Protein AF-0000000078754548 (afdb_homodimer)

Radius of gyration: 24.78 Å; Cα contacts (8 Å, |Δi|>4): 459; chains: 2; bounding box: 64×105×63 Å

Organism: Turneriella parva (strain ATCC BAA-1111 / DSM 21527 / NCTC 11395 / H) (NCBI:txid869212)

Solvent-accessible surface area (backbone atoms only — not comparable to full-atom values): 18091 Å² total; per-residue (Å²): 125,82,70,81,58,35,34,18,65,43,64,56,36,59,53,52,44,67,50,81,68,94,67,75,84,54,55,39,41,54,40,54,49,48,40,63,75,70,65,38,38,34,42,38,47,49,63,52,58,36,50,46,40,33,50,45,32,69,72,62,71,46,70,65,52,45,67,57,46,49,55,60,59,69,57,40,87,49,57,43,74,39,54,45,34,71,67,48,42,49,50,22,35,54,52,28,51,74,48,82,37,52,62,69,48,26,51,50,48,38,44,10,59,76,68,65,28,33,34,33,39,69,49,68,70,50,50,65,53,43,46,89,79,41,58,63,33,36,48,64,56,49,60,52,53,54,60,56,58,60,59,60,70,66,64,63,78,78,74,76,73,82,130,124,82,70,81,57,34,34,16,66,44,63,57,35,59,53,54,45,68,50,82,68,92,67,76,84,55,53,38,43,54,38,53,50,48,40,62,74,70,65,38,38,34,42,38,47,49,62,52,58,36,50,47,41,34,51,44,34,74,72,62,71,49,75,61,51,50,64,56,46,50,53,64,56,70,58,39,87,47,57,43,75,40,54,45,35,72,68,48,42,50,50,22,36,54,52,28,45,74,48,81,38,51,64,68,49,26,53,50,48,37,44,9,58,77,69,66,28,34,34,34,39,69,49,67,68,50,49,63,52,43,45,88,77,40,58,66,33,37,48,63,55,50,60,52,52,53,61,56,57,60,60,60,69,66,63,65,77,78,73,77,74,81,131

Secondary structure (DSSP, 8-state):
-----EEEE-HHHHHHHHS--SSS--HHHHHHHHHHHTT-EEEEETHHHHHHHHHHHHHH--S-HHHHHHHHHTT-TTEEEE-B-HHHHHHHHHHHHHS---HHHHHHHHHHHHHT-EEE-S-HHHHHHHTTTS-EE-HHHHHHHHHHHHHHTT---------/-----EEEE-HHHHHHHHS--SSS--HHHHHHHHHHHTT-EEEEETHHHHHHHHHHHHHH--S-HHHHHHHHHHT-TTEEEE-B-HHHHHHHHHHHHHS---HHHHHHHHHHHHHT-EEE-S-HHHHHHHTTTS-EE-HHHHHHHHHHHHHHTT---------

Nearest PDB structures (foldseek):
  8wmm-assembly1_G  TM=7.792E-01  e=1.999E-06  Chryseobacterium
  1y82-assembly2_D  TM=7.371E-01  e=5.876E-06  Pyrococcus furiosus
  5h4h-assembly1_A  TM=7.326E-01  e=7.573E-06  Pyrococcus horikoshii OT3
  1v8o-assembly1_C  TM=6.667E-01  e=5.078E-05  Pyrobaculum aerophilum
  1v8p-assembly1_D  TM=6.697E-01  e=5.765E-05  Pyrobaculum aerophilum

InterPro domains:
  IPR002716 PIN domain [PF01850] (9-129)
  IPR029060 PIN-like domain superfamily [SSF88723] (6-132)

Structure (mmCIF, N/CA/C/O backbone):
data_AF-0000000078754548-model_v1
#
loop_
_entity.id
_entity.type
_entity.pdbx_description
1 polymer 'PilT protein domain protein'
#
loop_
_atom_site.group_PDB
_atom_site.id
_atom_site.type_symbol
_atom_site.label_atom_id
_atom_site.label_alt_id
_atom_site.label_comp_id
_atom_site.label_asym_id
_atom_site.label_entity_id
_atom_site.label_seq_id
_atom_site.pdbx_PDB_ins_code
_atom_site.Cartn_x
_atom_site.Cartn_y
_atom_site.Cartn_z
_atom_site.occupancy
_atom_site.B_iso_or_equiv
_atom_site.auth_seq_id
_atom_site.auth_comp_id
_atom_site.auth_asym_id
_atom_site.auth_atom_id
_atom_site.pdbx_PDB_model_num
ATOM 1 N N . MET A 1 1 ? 13.641 -33.75 3.229 1 28.94 1 MET A N 1
ATOM 2 C CA . MET A 1 1 ? 12.43 -32.969 3.449 1 28.94 1 MET A CA 1
ATOM 3 C C . MET A 1 1 ? 12.375 -31.766 2.498 1 28.94 1 MET A C 1
ATOM 5 O O . MET A 1 1 ? 13.172 -30.844 2.617 1 28.94 1 MET A O 1
ATOM 9 N N . ILE A 1 2 ? 12.195 -31.844 1.343 1 39.19 2 ILE A N 1
ATOM 10 C CA . ILE A 1 2 ? 12.383 -30.766 0.369 1 39.19 2 ILE A CA 1
ATOM 11 C C . ILE A 1 2 ? 11.773 -29.469 0.902 1 39.19 2 ILE A C 1
ATOM 13 O O . ILE A 1 2 ? 10.695 -29.484 1.499 1 39.19 2 ILE A O 1
ATOM 17 N N . GLY A 1 3 ? 12.453 -28.578 1.455 1 48.09 3 GLY A N 1
ATOM 18 C CA . GLY A 1 3 ? 12.094 -27.297 2.029 1 48.09 3 GLY A CA 1
ATOM 19 C C . GLY A 1 3 ? 10.797 -26.734 1.485 1 48.09 3 GLY A C 1
ATOM 20 O O . GLY A 1 3 ? 10.344 -27.141 0.41 1 48.09 3 GLY A O 1
ATOM 21 N N . ALA A 1 4 ? 9.797 -26.359 2.367 1 59.78 4 ALA A N 1
ATOM 22 C CA . ALA A 1 4 ? 8.422 -25.922 2.115 1 59.78 4 ALA A CA 1
ATOM 23 C C . ALA A 1 4 ? 8.344 -25.047 0.865 1 59.78 4 ALA A C 1
ATOM 25 O O . ALA A 1 4 ? 9.281 -24.297 0.563 1 59.78 4 ALA A O 1
ATOM 26 N N . ARG A 1 5 ? 7.688 -25.656 -0.237 1 87.75 5 ARG A N 1
ATOM 27 C CA . ARG A 1 5 ? 7.355 -24.969 -1.478 1 87.75 5 ARG A CA 1
ATOM 28 C C . ARG A 1 5 ? 6.488 -23.75 -1.204 1 87.75 5 ARG A C 1
ATOM 30 O O . ARG A 1 5 ? 5.273 -23.859 -1.028 1 87.75 5 ARG A O 1
ATOM 37 N N . LYS A 1 6 ? 7.152 -22.672 -1.01 1 95.81 6 LYS A N 1
ATOM 38 C CA . LYS A 1 6 ? 6.469 -21.422 -0.654 1 95.81 6 LYS A CA 1
ATOM 39 C C . LYS A 1 6 ? 6.492 -20.438 -1.813 1 95.81 6 LYS A C 1
ATOM 41 O O . LYS A 1 6 ? 7.523 -20.25 -2.461 1 95.81 6 LYS A O 1
ATOM 46 N N . LEU A 1 7 ? 5.297 -19.891 -2.021 1 96.62 7 LEU A N 1
ATOM 47 C CA . LEU A 1 7 ? 5.145 -18.953 -3.121 1 96.62 7 LEU A CA 1
ATOM 48 C C . LEU A 1 7 ? 4.48 -17.656 -2.641 1 96.62 7 LEU A C 1
ATOM 50 O O . LEU A 1 7 ? 3.604 -17.703 -1.776 1 96.62 7 LEU A O 1
ATOM 54 N N . THR A 1 8 ? 4.922 -16.594 -3.137 1 97.44 8 THR A N 1
ATOM 55 C CA . THR A 1 8 ? 4.168 -15.336 -3.186 1 97.44 8 THR A CA 1
ATOM 56 C C . THR A 1 8 ? 3.707 -15.039 -4.609 1 97.44 8 THR A C 1
ATOM 58 O O . THR A 1 8 ? 4.516 -15.031 -5.539 1 97.44 8 THR A O 1
ATOM 61 N N . ILE A 1 9 ? 2.393 -14.867 -4.723 1 96 9 ILE A N 1
ATOM 62 C CA . ILE A 1 9 ? 1.813 -14.664 -6.047 1 96 9 ILE A CA 1
ATOM 63 C C . ILE A 1 9 ? 1.173 -13.281 -6.129 1 96 9 ILE A C 1
ATOM 65 O O . ILE A 1 9 ? 0.244 -12.977 -5.379 1 96 9 ILE A O 1
ATOM 69 N N . ASP A 1 10 ? 1.629 -12.406 -7.012 1 95.31 10 ASP A N 1
ATOM 70 C CA . ASP A 1 10 ? 1.079 -11.055 -7.035 1 95.31 10 ASP A CA 1
ATOM 71 C C . ASP A 1 10 ? -0.261 -11.023 -7.762 1 95.31 10 ASP A C 1
ATOM 73 O O . ASP A 1 10 ? -0.672 -12.016 -8.367 1 95.31 10 ASP A O 1
ATOM 77 N N . ALA A 1 11 ? -0.918 -9.938 -7.758 1 92.38 11 ALA A N 1
ATOM 78 C CA . ALA A 1 11 ? -2.303 -9.797 -8.203 1 92.38 11 ALA A CA 1
ATOM 79 C C . ALA A 1 11 ? -2.416 -10 -9.711 1 92.38 11 ALA A C 1
ATOM 81 O O . ALA A 1 11 ? -3.445 -10.469 -10.203 1 92.38 11 ALA A O 1
ATOM 82 N N . SER A 1 12 ? -1.351 -9.688 -10.445 1 94.06 12 SER A N 1
ATOM 83 C CA . SER A 1 12 ? -1.396 -9.781 -11.898 1 94.06 12 SER A CA 1
ATOM 84 C C . SER A 1 12 ? -1.704 -11.203 -12.352 1 94.06 12 SER A C 1
ATOM 86 O O . SER A 1 12 ? -2.383 -11.406 -13.359 1 94.06 12 SER A O 1
ATOM 88 N N . VAL A 1 13 ? -1.246 -12.18 -11.609 1 93.75 13 VAL A N 1
ATOM 89 C CA . VAL A 1 13 ? -1.458 -13.578 -11.953 1 93.75 13 VAL A CA 1
ATOM 90 C C . VAL A 1 13 ? -2.926 -13.945 -11.758 1 93.75 13 VAL A C 1
ATOM 92 O O . VAL A 1 13 ? -3.537 -14.586 -12.617 1 93.75 13 VAL A O 1
ATOM 95 N N . TYR A 1 14 ? -3.482 -13.547 -10.68 1 89.62 14 TYR A N 1
ATOM 96 C CA . TYR A 1 14 ? -4.883 -13.828 -10.383 1 89.62 14 TYR A CA 1
ATOM 97 C C . TYR A 1 14 ? -5.805 -13.117 -11.359 1 89.62 14 TYR A C 1
ATOM 99 O O . TYR A 1 14 ? -6.805 -13.68 -11.805 1 89.62 14 TYR A O 1
ATOM 107 N N . LEU A 1 15 ? -5.449 -11.93 -11.664 1 89.12 15 LEU A N 1
ATOM 108 C CA . LEU A 1 15 ? -6.246 -11.156 -12.609 1 89.12 15 LEU A CA 1
ATOM 109 C C . LEU A 1 15 ? -6.203 -11.789 -14 1 89.12 15 LEU A C 1
ATOM 111 O O . LEU A 1 15 ? -7.223 -11.852 -14.688 1 89.12 15 LEU A O 1
ATOM 115 N N . ALA A 1 16 ? -5.066 -12.258 -14.344 1 90.12 16 ALA A N 1
ATOM 116 C CA . ALA A 1 16 ? -4.938 -12.938 -15.633 1 90.12 16 ALA A CA 1
ATOM 117 C C . ALA A 1 16 ? -5.777 -14.211 -15.672 1 90.12 16 ALA A C 1
ATOM 119 O O . ALA A 1 16 ? -6.336 -14.555 -16.703 1 90.12 16 ALA A O 1
ATOM 120 N N . ALA A 1 17 ? -5.844 -14.844 -14.586 1 88.44 17 ALA A N 1
ATOM 121 C CA . ALA A 1 17 ? -6.609 -16.094 -14.508 1 88.44 17 ALA A CA 1
ATOM 122 C C . ALA A 1 17 ? -8.102 -15.82 -14.68 1 88.44 17 ALA A C 1
ATOM 124 O O . ALA A 1 17 ? -8.852 -16.703 -15.125 1 88.44 17 ALA A O 1
ATOM 125 N N . LEU A 1 18 ? -8.539 -14.625 -14.32 1 82.56 18 LEU A N 1
ATOM 126 C CA . LEU A 1 18 ? -9.953 -14.266 -14.391 1 82.56 18 LEU A CA 1
ATOM 127 C C . LEU A 1 18 ? -10.344 -13.859 -15.812 1 82.56 18 LEU A C 1
ATOM 129 O O . LEU A 1 18 ? -11.523 -13.805 -16.141 1 82.56 18 LEU A O 1
ATOM 133 N N . GLU A 1 19 ? -9.344 -13.531 -16.609 1 81.69 19 GLU A N 1
ATOM 134 C CA . GLU A 1 19 ? -9.641 -13.078 -17.953 1 81.69 19 GLU A CA 1
ATOM 135 C C . GLU A 1 19 ? -10.211 -14.219 -18.812 1 81.69 19 GLU A C 1
ATOM 137 O O . GLU A 1 19 ? -9.766 -15.359 -18.703 1 81.69 19 GLU A O 1
ATOM 142 N N . LYS A 1 20 ? -11.352 -13.828 -19.406 1 71.44 20 LYS A N 1
ATOM 143 C CA . LYS A 1 20 ? -12 -14.805 -20.281 1 71.44 20 LYS A CA 1
ATOM 144 C C . LYS A 1 20 ? -11.234 -14.969 -21.578 1 71.44 20 LYS A C 1
ATOM 146 O O . LYS A 1 20 ? -10.742 -13.984 -22.141 1 71.44 20 LYS A O 1
ATOM 151 N N . GLY A 1 21 ? -10.477 -15.938 -21.734 1 61.88 21 GLY A N 1
ATOM 152 C CA . GLY A 1 21 ? -9.609 -16.172 -22.875 1 61.88 21 GLY A CA 1
ATOM 153 C C . GLY A 1 21 ? -10.367 -16.469 -24.156 1 61.88 21 GLY A C 1
ATOM 154 O O . GLY A 1 21 ? -11.539 -16.844 -24.109 1 61.88 21 GLY A O 1
ATOM 155 N N . GLU A 1 22 ? -9.891 -15.648 -25.281 1 55.12 22 GLU A N 1
ATOM 156 C CA . GLU A 1 22 ? -10.305 -15.922 -26.656 1 55.12 22 GLU A CA 1
ATOM 157 C C . GLU A 1 22 ? -9.844 -17.312 -27.094 1 55.12 22 GLU A C 1
ATOM 159 O O . GLU A 1 22 ? -9.664 -17.562 -28.297 1 55.12 22 GLU A O 1
ATOM 164 N N . GLY A 1 23 ? -9.75 -18.188 -26.391 1 62.06 23 GLY A N 1
ATOM 165 C CA . GLY A 1 23 ? -9.211 -19.422 -26.953 1 62.06 23 GLY A CA 1
ATOM 166 C C . GLY A 1 23 ? -7.777 -19.672 -26.531 1 62.06 23 GLY A C 1
ATOM 167 O O . GLY A 1 23 ? -7.074 -18.766 -26.078 1 62.06 23 GLY A O 1
ATOM 168 N N . GLY A 1 24 ? -7.414 -20.75 -26.031 1 68.69 24 GLY A N 1
ATOM 169 C CA . GLY A 1 24 ? -6.098 -21.281 -25.703 1 68.69 24 GLY A CA 1
ATOM 170 C C . GLY A 1 24 ? -5.891 -21.484 -24.219 1 68.69 24 GLY A C 1
ATOM 171 O O . GLY A 1 24 ? -6.812 -21.281 -23.422 1 68.69 24 GLY A O 1
ATOM 172 N N . VAL A 1 25 ? -4.766 -21.812 -24 1 75.5 25 VAL A N 1
ATOM 173 C CA . VAL A 1 25 ? -4.426 -22.188 -22.625 1 75.5 25 VAL A CA 1
ATOM 174 C C . VAL A 1 25 ? -4.074 -20.938 -21.812 1 75.5 25 VAL A C 1
ATOM 176 O O . VAL A 1 25 ? -3.262 -20.109 -22.25 1 75.5 25 VAL A O 1
ATOM 179 N N . ASN A 1 26 ? -4.777 -20.656 -20.797 1 90.69 26 ASN A N 1
ATOM 180 C CA . ASN A 1 26 ? -4.457 -19.609 -19.844 1 90.69 26 ASN A CA 1
ATOM 181 C C . ASN A 1 26 ? -3.383 -20.047 -18.859 1 90.69 26 ASN A C 1
ATOM 183 O O . ASN A 1 26 ? -3.662 -20.812 -17.938 1 90.69 26 ASN A O 1
ATOM 187 N N . GLU A 1 27 ? -2.141 -19.594 -19.047 1 92 27 GLU A N 1
ATOM 188 C CA . GLU A 1 27 ? -0.987 -20.031 -18.266 1 92 27 GLU A CA 1
ATOM 189 C C . GLU A 1 27 ? -1.18 -19.719 -16.781 1 92 27 GLU A C 1
ATOM 191 O O . GLU A 1 27 ? -0.709 -20.469 -15.922 1 92 27 GLU A O 1
ATOM 196 N N . ALA A 1 28 ? -1.826 -18.625 -16.484 1 93.5 28 ALA A N 1
ATOM 197 C CA . ALA A 1 28 ? -2.096 -18.281 -15.102 1 93.5 28 ALA A CA 1
ATOM 198 C C . ALA A 1 28 ? -3.002 -19.312 -14.438 1 93.5 28 ALA A C 1
ATOM 200 O O . ALA A 1 28 ? -2.76 -19.734 -13.297 1 93.5 28 ALA A O 1
ATOM 201 N N . ARG A 1 29 ? -3.918 -19.766 -15.195 1 91.81 29 ARG A N 1
ATOM 202 C CA . ARG A 1 29 ? -4.828 -20.781 -14.672 1 91.81 29 ARG A CA 1
ATOM 203 C C . ARG A 1 29 ? -4.109 -22.109 -14.469 1 91.81 29 ARG A C 1
ATOM 205 O O . ARG A 1 29 ? -4.309 -22.781 -13.453 1 91.81 29 ARG A O 1
ATOM 212 N N . VAL A 1 30 ? -3.373 -22.438 -15.477 1 92 30 VAL A N 1
ATOM 213 C CA . VAL A 1 30 ? -2.609 -23.688 -15.383 1 92 30 VAL A CA 1
ATOM 214 C C . VAL A 1 30 ? -1.693 -23.641 -14.164 1 92 30 VAL A C 1
ATOM 216 O O . VAL A 1 30 ? -1.647 -24.578 -13.383 1 92 30 VAL A O 1
ATOM 219 N N . PHE A 1 31 ? -1.055 -22.531 -14.008 1 93.75 31 PHE A N 1
ATOM 220 C CA . PHE A 1 31 ? -0.133 -22.328 -12.898 1 93.75 31 PHE A CA 1
ATOM 221 C C . PHE A 1 31 ? -0.862 -22.438 -11.562 1 93.75 31 PHE A C 1
ATOM 223 O O . PHE A 1 31 ? -0.433 -23.172 -10.672 1 93.75 31 PHE A O 1
ATOM 230 N N . LEU A 1 32 ? -1.933 -21.781 -11.414 1 92.06 32 LEU A N 1
ATOM 231 C CA . LEU A 1 32 ? -2.664 -21.766 -10.148 1 92.06 32 LEU A CA 1
ATOM 232 C C . LEU A 1 32 ? -3.221 -23.141 -9.828 1 92.06 32 LEU A C 1
ATOM 234 O O . LEU A 1 32 ? -3.273 -23.547 -8.664 1 92.06 32 LEU A O 1
ATOM 238 N N . ARG A 1 33 ? -3.619 -23.844 -10.867 1 90.12 33 ARG A N 1
ATOM 239 C CA . ARG A 1 33 ? -4.086 -25.203 -10.664 1 90.12 33 ARG A CA 1
ATOM 240 C C . ARG A 1 33 ? -2.959 -26.094 -10.164 1 90.12 33 ARG A C 1
ATOM 242 O O . ARG A 1 33 ? -3.166 -26.922 -9.266 1 90.12 33 ARG A O 1
ATOM 249 N N . GLN A 1 34 ? -1.86 -25.922 -10.719 1 91.19 34 GLN A N 1
ATOM 250 C CA . GLN A 1 34 ? -0.699 -26.703 -10.289 1 91.19 34 GLN A CA 1
ATOM 251 C C . GLN A 1 34 ? -0.33 -26.375 -8.844 1 91.19 34 GLN A C 1
ATOM 253 O O . GLN A 1 34 ? -0.014 -27.281 -8.07 1 91.19 34 GLN A O 1
ATOM 258 N N . VAL A 1 35 ? -0.322 -25.141 -8.484 1 91.5 35 VAL A N 1
ATOM 259 C CA . VAL A 1 35 ? -0.003 -24.688 -7.133 1 91.5 35 VAL A CA 1
ATOM 260 C C . VAL A 1 35 ? -0.935 -25.375 -6.133 1 91.5 35 VAL A C 1
ATOM 262 O O . VAL A 1 35 ? -0.488 -25.859 -5.094 1 91.5 35 VAL A O 1
ATOM 265 N N . LEU A 1 36 ? -2.162 -25.406 -6.477 1 88.25 36 LEU A N 1
ATOM 266 C CA . LEU A 1 36 ? -3.16 -26.031 -5.609 1 88.25 36 LEU A CA 1
ATOM 267 C C . LEU A 1 36 ? -2.963 -27.531 -5.543 1 88.25 36 LEU A C 1
ATOM 269 O O . LEU A 1 36 ? -2.963 -28.125 -4.457 1 88.25 36 LEU A O 1
ATOM 273 N N . SER A 1 37 ? -2.695 -28.188 -6.66 1 89.19 37 SER A N 1
ATOM 274 C CA . SER A 1 37 ? -2.635 -29.641 -6.742 1 89.19 37 SER A CA 1
ATOM 275 C C . SER A 1 37 ? -1.361 -30.188 -6.098 1 89.19 37 SER A C 1
ATOM 277 O O . SER A 1 37 ? -1.357 -31.281 -5.539 1 89.19 37 SER A O 1
ATOM 279 N N . GLU A 1 38 ? -0.363 -29.391 -6.098 1 90.69 38 GLU A N 1
ATOM 280 C CA . GLU A 1 38 ? 0.927 -29.875 -5.609 1 90.69 38 GLU A CA 1
ATOM 281 C C . GLU A 1 38 ? 1.167 -29.438 -4.164 1 90.69 38 GLU A C 1
ATOM 283 O O . GLU A 1 38 ? 2.217 -29.734 -3.592 1 90.69 38 GLU A O 1
ATOM 288 N N . GLY A 1 39 ? 0.303 -28.719 -3.605 1 88.56 39 GLY A N 1
ATOM 289 C CA . GLY A 1 39 ? 0.337 -28.438 -2.182 1 88.56 39 GLY A CA 1
ATOM 290 C C . GLY A 1 39 ? 1.307 -27.328 -1.82 1 88.56 39 GLY A C 1
ATOM 291 O O . GLY A 1 39 ? 1.926 -27.359 -0.755 1 88.56 39 GLY A O 1
ATOM 292 N N . TYR A 1 40 ? 1.45 -26.375 -2.721 1 92 40 TYR A N 1
ATOM 293 C CA . TYR A 1 40 ? 2.268 -25.219 -2.396 1 92 40 TYR A CA 1
ATOM 294 C C . TYR A 1 40 ? 1.599 -24.359 -1.33 1 92 40 TYR A C 1
ATOM 296 O O . TYR A 1 40 ? 0.372 -24.234 -1.308 1 92 40 TYR A O 1
ATOM 304 N N . GLU A 1 41 ? 2.4 -23.859 -0.473 1 93.94 41 GLU A N 1
ATOM 305 C CA . GLU A 1 41 ? 1.92 -22.812 0.423 1 93.94 41 GLU A CA 1
ATOM 306 C C . GLU A 1 41 ? 2.025 -21.438 -0.23 1 93.94 41 GLU A C 1
ATOM 308 O O . GLU A 1 41 ? 3.088 -21.062 -0.729 1 93.94 41 GLU A O 1
ATOM 313 N N . VAL A 1 42 ? 0.944 -20.766 -0.139 1 95.12 42 VAL A N 1
ATOM 314 C CA . VAL A 1 42 ? 0.907 -19.453 -0.76 1 95.12 42 VAL A CA 1
ATOM 315 C C . VAL A 1 42 ? 0.868 -18.375 0.32 1 95.12 42 VAL A C 1
ATOM 317 O O . VAL A 1 42 ? 0.03 -18.422 1.224 1 95.12 42 VAL A O 1
ATOM 320 N N . TYR A 1 43 ? 1.809 -17.453 0.25 1 96.25 43 TYR A N 1
ATOM 321 C CA . TYR A 1 43 ? 1.855 -16.312 1.151 1 96.25 43 TYR A CA 1
ATOM 322 C C . TYR A 1 43 ? 1.477 -15.023 0.421 1 96.25 43 TYR A C 1
ATOM 324 O O . TYR A 1 43 ? 2.043 -14.711 -0.628 1 96.25 43 TYR A O 1
ATOM 332 N N . LEU A 1 44 ? 0.522 -14.352 0.954 1 96 44 LEU A N 1
ATOM 333 C CA . LEU A 1 44 ? 0.055 -13.094 0.375 1 96 44 LEU A CA 1
ATOM 334 C C . LEU A 1 44 ? 0.037 -11.984 1.423 1 96 44 LEU A C 1
ATOM 336 O O . LEU A 1 44 ? -0.337 -12.219 2.574 1 96 44 LEU A O 1
ATOM 340 N N . PRO A 1 45 ? 0.561 -10.789 1.027 1 96.94 45 PRO A N 1
ATOM 341 C CA . PRO A 1 45 ? 0.22 -9.664 1.9 1 96.94 45 PRO A CA 1
ATOM 342 C C . PRO A 1 45 ? -1.278 -9.367 1.927 1 96.94 45 PRO A C 1
ATOM 344 O O . PRO A 1 45 ? -1.945 -9.453 0.893 1 96.94 45 PRO A O 1
ATOM 347 N N . ARG A 1 46 ? -1.782 -9.078 3.055 1 94.06 46 ARG A N 1
ATOM 348 C CA . ARG A 1 46 ? -3.215 -8.82 3.16 1 94.06 46 ARG A CA 1
ATOM 349 C C . ARG A 1 46 ? -3.631 -7.668 2.248 1 94.06 46 ARG A C 1
ATOM 351 O O . ARG A 1 46 ? -4.746 -7.66 1.724 1 94.06 46 ARG A O 1
ATOM 358 N N . LEU A 1 47 ? -2.73 -6.801 1.928 1 95.44 47 LEU A N 1
ATOM 359 C CA . LEU A 1 47 ? -2.965 -5.664 1.042 1 95.44 47 LEU A CA 1
ATOM 360 C C . LEU A 1 47 ? -3.291 -6.137 -0.371 1 95.44 47 LEU A C 1
ATOM 362 O O . LEU A 1 47 ? -3.787 -5.359 -1.19 1 95.44 47 LEU A O 1
ATOM 366 N N . PHE A 1 48 ? -3.002 -7.355 -0.656 1 93.94 48 PHE A N 1
ATOM 367 C CA . PHE A 1 48 ? -3.396 -7.988 -1.909 1 93.94 48 PHE A CA 1
ATOM 368 C C . PHE A 1 48 ? -4.895 -7.836 -2.143 1 93.94 48 PHE A C 1
ATOM 370 O O . PHE A 1 48 ? -5.328 -7.57 -3.266 1 93.94 48 PHE A O 1
ATOM 377 N N . LEU A 1 49 ? -5.672 -8 -1.132 1 90.94 49 LEU A N 1
ATOM 378 C CA . LEU A 1 49 ? -7.121 -7.926 -1.245 1 90.94 49 LEU A CA 1
ATOM 379 C C . LEU A 1 49 ? -7.559 -6.543 -1.714 1 90.94 49 LEU A C 1
ATOM 381 O O . LEU A 1 49 ? -8.445 -6.418 -2.561 1 90.94 49 LEU A O 1
ATOM 385 N N . LEU A 1 50 ? -6.93 -5.562 -1.176 1 92.44 50 LEU A N 1
ATOM 386 C CA . LEU A 1 50 ? -7.238 -4.191 -1.561 1 92.44 50 LEU A CA 1
ATOM 387 C C . LEU A 1 50 ? -6.84 -3.93 -3.01 1 92.44 50 LEU A C 1
ATOM 389 O O . LEU A 1 50 ? -7.602 -3.322 -3.768 1 92.44 50 LEU A O 1
ATOM 393 N N . GLU A 1 51 ? -5.652 -4.387 -3.344 1 93 51 GLU A N 1
ATOM 394 C CA . GLU A 1 51 ? -5.195 -4.254 -4.723 1 93 51 GLU A CA 1
ATOM 395 C C . GLU A 1 51 ? -6.172 -4.91 -5.695 1 93 51 GLU A C 1
ATOM 397 O O . GLU A 1 51 ? -6.469 -4.355 -6.754 1 93 51 GLU A O 1
ATOM 402 N N . LEU A 1 52 ? -6.617 -6.023 -5.367 1 89.81 52 LEU A N 1
ATOM 403 C CA . LEU A 1 52 ? -7.531 -6.773 -6.223 1 89.81 52 LEU A CA 1
ATOM 404 C C . LEU A 1 52 ? -8.852 -6.027 -6.391 1 89.81 52 LEU A C 1
ATOM 406 O O . LEU A 1 52 ? -9.359 -5.906 -7.504 1 89.81 52 LEU A O 1
ATOM 410 N N . ILE A 1 53 ? -9.383 -5.516 -5.32 1 88.94 53 ILE A N 1
ATOM 411 C CA . ILE A 1 53 ? -10.672 -4.832 -5.355 1 88.94 53 ILE A CA 1
ATOM 412 C C . ILE A 1 53 ? -10.555 -3.559 -6.191 1 88.94 53 ILE A C 1
ATOM 414 O O . ILE A 1 53 ? -11.422 -3.279 -7.027 1 88.94 53 ILE A O 1
ATOM 418 N N . VAL A 1 54 ? -9.539 -2.826 -5.992 1 91.38 54 VAL A N 1
ATOM 419 C CA . VAL A 1 54 ? -9.328 -1.575 -6.711 1 91.38 54 VAL A CA 1
ATOM 420 C C . VAL A 1 54 ? -9.195 -1.856 -8.211 1 91.38 54 VAL A C 1
ATOM 422 O O . VAL A 1 54 ? -9.805 -1.164 -9.031 1 91.38 54 VAL A O 1
ATOM 425 N N . THR A 1 55 ? -8.492 -2.857 -8.547 1 89.81 55 THR A N 1
ATOM 426 C CA . THR A 1 55 ? -8.266 -3.199 -9.945 1 89.81 55 THR A CA 1
ATOM 427 C C . THR A 1 55 ? -9.547 -3.701 -10.594 1 89.81 55 THR A C 1
ATOM 429 O O . THR A 1 55 ? -9.898 -3.281 -11.703 1 89.81 55 THR A O 1
ATOM 432 N N . LEU A 1 56 ? -10.227 -4.539 -9.906 1 86.06 56 LEU A N 1
ATOM 433 C CA . LEU A 1 56 ? -11.453 -5.113 -10.461 1 86.06 56 LEU A CA 1
ATOM 434 C C . LEU A 1 56 ? -12.523 -4.047 -10.625 1 86.06 56 LEU A C 1
ATOM 436 O O . LEU A 1 56 ? -13.281 -4.066 -11.602 1 86.06 56 LEU A O 1
ATOM 440 N N . ARG A 1 57 ? -12.586 -3.184 -9.734 1 85.69 57 ARG A N 1
ATOM 441 C CA . ARG A 1 57 ? -13.531 -2.084 -9.852 1 85.69 57 ARG A CA 1
ATOM 442 C C . ARG A 1 57 ? -13.234 -1.227 -11.078 1 85.69 57 ARG A C 1
ATOM 444 O O . ARG A 1 57 ? -14.148 -0.822 -11.805 1 85.69 57 ARG A O 1
ATOM 451 N N . ALA A 1 58 ? -12 -0.975 -11.234 1 84.31 58 ALA A N 1
ATOM 452 C CA . ALA A 1 58 ? -11.594 -0.161 -12.375 1 84.31 58 ALA A CA 1
ATOM 453 C C . ALA A 1 58 ? -11.891 -0.875 -13.695 1 84.31 58 ALA A C 1
ATOM 455 O O . ALA A 1 58 ? -12.242 -0.237 -14.688 1 84.31 58 ALA A O 1
ATOM 456 N N . MET A 1 59 ? -11.844 -2.189 -13.703 1 81.56 59 MET A N 1
ATOM 457 C CA . MET A 1 59 ? -12 -2.984 -14.922 1 81.56 59 MET A CA 1
ATOM 458 C C . MET A 1 59 ? -13.477 -3.225 -15.227 1 81.56 59 MET A C 1
ATOM 460 O O . MET A 1 59 ? -13.883 -3.191 -16.391 1 81.56 59 MET A O 1
ATOM 464 N N . LEU A 1 60 ? -14.18 -3.611 -14.164 1 76.31 60 LEU A N 1
ATOM 465 C CA . LEU A 1 60 ? -15.531 -4.121 -14.398 1 76.31 60 LEU A CA 1
ATOM 466 C C . LEU A 1 60 ? -16.562 -3.027 -14.18 1 76.31 60 LEU A C 1
ATOM 468 O O . LEU A 1 60 ? -17.719 -3.156 -14.617 1 76.31 60 LEU A O 1
ATOM 472 N N . ASN A 1 61 ? -16.094 -2.078 -13.641 1 70.62 61 ASN A N 1
ATOM 473 C CA . ASN A 1 61 ? -17.016 -1 -13.289 1 70.62 61 ASN A CA 1
ATOM 474 C C . ASN A 1 61 ? -18.219 -1.521 -12.508 1 70.62 61 ASN A C 1
ATOM 476 O O . ASN A 1 61 ? -19.359 -1.129 -12.781 1 70.62 61 ASN A O 1
ATOM 480 N N . VAL A 1 62 ? -18.016 -2.682 -11.883 1 64.44 62 VAL A N 1
ATOM 481 C CA . VAL A 1 62 ? -19.078 -3.248 -11.047 1 64.44 62 VAL A CA 1
ATOM 482 C C . VAL A 1 62 ? -18.719 -3.08 -9.57 1 64.44 62 VAL A C 1
ATOM 484 O O . VAL A 1 62 ? -17.562 -3.217 -9.188 1 64.44 62 VAL A O 1
ATOM 487 N N . LYS A 1 63 ? -19.797 -2.701 -8.781 1 64.06 63 LYS A N 1
ATOM 488 C CA . LYS A 1 63 ? -19.656 -2.6 -7.336 1 64.06 63 LYS A CA 1
ATOM 489 C C . LYS A 1 63 ? -19.828 -3.961 -6.668 1 64.06 63 LYS A C 1
ATOM 491 O O . LYS A 1 63 ? -20.344 -4.898 -7.285 1 64.06 63 LYS A O 1
ATOM 496 N N . SER A 1 64 ? -19.297 -4.18 -5.559 1 64.38 64 SER A N 1
ATOM 497 C CA . SER A 1 64 ? -19.516 -5.301 -4.648 1 64.38 64 SER A CA 1
ATOM 498 C C . SER A 1 64 ? -18.781 -6.551 -5.133 1 64.38 64 SER A C 1
ATOM 500 O O . SER A 1 64 ? -19.312 -7.66 -5.035 1 64.38 64 SER A O 1
ATOM 502 N N . VAL A 1 65 ? -17.719 -6.344 -5.832 1 61.12 65 VAL A N 1
ATOM 503 C CA . VAL A 1 65 ? -16.891 -7.461 -6.277 1 61.12 65 VAL A CA 1
ATOM 504 C C . VAL A 1 65 ? -16.125 -8.039 -5.094 1 61.12 65 VAL A C 1
ATOM 506 O O . VAL A 1 65 ? -15.859 -9.242 -5.039 1 61.12 65 VAL A O 1
ATOM 509 N N . TYR A 1 66 ? -15.922 -7.18 -4.133 1 62.47 66 TYR A N 1
ATOM 510 C CA . TYR A 1 66 ? -15.055 -7.539 -3.01 1 62.47 66 TYR A CA 1
ATOM 511 C C . TYR A 1 66 ? -15.617 -8.734 -2.254 1 62.47 66 TYR A C 1
ATOM 513 O O . TYR A 1 66 ? -14.891 -9.68 -1.945 1 62.47 66 TYR A O 1
ATOM 521 N N . SER A 1 67 ? -16.828 -8.562 -2.002 1 61.81 67 SER A N 1
ATOM 522 C CA . SER A 1 67 ? -17.422 -9.602 -1.159 1 61.81 67 SER A CA 1
ATOM 523 C C . SER A 1 67 ? -17.266 -10.984 -1.79 1 61.81 67 SER A C 1
ATOM 525 O O . SER A 1 67 ? -16.953 -11.953 -1.1 1 61.81 67 SER A O 1
ATOM 527 N N . THR A 1 68 ? -17.391 -10.969 -3.031 1 63.34 68 THR A N 1
ATOM 528 C CA . THR A 1 68 ? -17.328 -12.258 -3.711 1 63.34 68 THR A CA 1
ATOM 529 C C . THR A 1 68 ? -15.891 -12.75 -3.832 1 63.34 68 THR A C 1
ATOM 531 O O . THR A 1 68 ? -15.609 -13.922 -3.574 1 63.34 68 THR A O 1
ATOM 534 N N . LEU A 1 69 ? -15.062 -11.898 -4.148 1 62.88 69 LEU A N 1
ATOM 535 C CA . LEU A 1 69 ? -13.664 -12.258 -4.371 1 62.88 69 LEU A CA 1
ATOM 536 C C . LEU A 1 69 ? -12.984 -12.609 -3.053 1 62.88 69 LEU A C 1
ATOM 538 O O . LEU A 1 69 ? -12.25 -13.602 -2.977 1 62.88 69 LEU A O 1
ATOM 542 N N . ALA A 1 70 ? -13.141 -11.719 -2.141 1 59.41 70 ALA A N 1
ATOM 543 C CA . ALA A 1 70 ? -12.578 -11.969 -0.817 1 59.41 70 ALA A CA 1
ATOM 544 C C . ALA A 1 70 ? -12.992 -13.336 -0.287 1 59.41 70 ALA A C 1
ATOM 546 O O . ALA A 1 70 ? -12.188 -14.039 0.33 1 59.41 70 ALA A O 1
ATOM 547 N N . ARG A 1 71 ? -14.172 -13.664 -0.557 1 57.12 71 ARG A N 1
ATOM 548 C CA . ARG A 1 71 ? -14.68 -14.953 -0.096 1 57.12 71 ARG A CA 1
ATOM 549 C C . ARG A 1 71 ? -14.023 -16.094 -0.852 1 57.12 71 ARG A C 1
ATOM 551 O O . ARG A 1 71 ? -13.727 -17.141 -0.268 1 57.12 71 ARG A O 1
ATOM 558 N N . GLN A 1 72 ? -13.828 -15.922 -2.074 1 59.28 72 GLN A N 1
ATOM 559 C CA . GLN A 1 72 ? -13.297 -17.016 -2.881 1 59.28 72 GLN A CA 1
ATOM 560 C C . GLN A 1 72 ? -11.797 -17.188 -2.658 1 59.28 72 GLN A C 1
ATOM 562 O O . GLN A 1 72 ? -11.305 -18.312 -2.545 1 59.28 72 GLN A O 1
ATOM 567 N N . TRP A 1 73 ? -11.164 -16.125 -2.57 1 59.53 73 TRP A N 1
ATOM 568 C CA . TRP A 1 73 ? -9.703 -16.234 -2.508 1 59.53 73 TRP A CA 1
ATOM 569 C C . TRP A 1 73 ? -9.227 -16.312 -1.062 1 59.53 73 TRP A C 1
ATOM 571 O O . TRP A 1 73 ? -8.242 -16.984 -0.764 1 59.53 73 TRP A O 1
ATOM 581 N N . ALA A 1 74 ? -9.859 -15.586 -0.208 1 53.97 74 ALA A N 1
ATOM 582 C CA . ALA A 1 74 ? -9.508 -15.664 1.207 1 53.97 74 ALA A CA 1
ATOM 583 C C . ALA A 1 74 ? -9.711 -17.078 1.742 1 53.97 74 ALA A C 1
ATOM 585 O O . ALA A 1 74 ? -9.086 -17.469 2.732 1 53.97 74 ALA A O 1
ATOM 586 N N . ILE A 1 75 ? -10.312 -17.828 0.956 1 54.03 75 ILE A N 1
ATOM 587 C CA . ILE A 1 75 ? -10.734 -19.078 1.56 1 54.03 75 ILE A CA 1
ATOM 588 C C . ILE A 1 75 ? -9.844 -20.219 1.05 1 54.03 75 ILE A C 1
ATOM 590 O O . ILE A 1 75 ? -10.016 -21.375 1.452 1 54.03 75 ILE A O 1
ATOM 594 N N . ALA A 1 76 ? -8.898 -19.781 0.359 1 68.69 76 ALA A N 1
ATOM 595 C CA . ALA A 1 76 ? -8.109 -20.938 -0.058 1 68.69 76 ALA A CA 1
ATOM 596 C C . ALA A 1 76 ? -7.242 -21.453 1.088 1 68.69 76 ALA A C 1
ATOM 598 O O . ALA A 1 76 ? -6.559 -20.672 1.758 1 68.69 76 ALA A O 1
ATOM 599 N N . ASP A 1 77 ? -7.355 -22.672 1.475 1 76.44 77 ASP A N 1
ATOM 600 C CA . ASP A 1 77 ? -6.746 -23.328 2.629 1 76.44 77 ASP A CA 1
ATOM 601 C C . ASP A 1 77 ? -5.227 -23.234 2.574 1 76.44 77 ASP A C 1
ATOM 603 O O . ASP A 1 77 ? -4.551 -23.359 3.6 1 76.44 77 ASP A O 1
ATOM 607 N N . ASN A 1 78 ? -4.73 -23.016 1.448 1 86.94 78 ASN A N 1
ATOM 608 C CA . ASN A 1 78 ? -3.275 -23.031 1.334 1 86.94 78 ASN A CA 1
ATOM 609 C C . ASN A 1 78 ? -2.699 -21.609 1.354 1 86.94 78 ASN A C 1
ATOM 611 O O . ASN A 1 78 ? -1.522 -21.406 1.049 1 86.94 78 ASN A O 1
ATOM 615 N N . VAL A 1 79 ? -3.533 -20.625 1.743 1 92 79 VAL A N 1
ATOM 616 C CA . VAL A 1 79 ? -3.082 -19.234 1.718 1 92 79 VAL A CA 1
ATOM 617 C C . VAL A 1 79 ? -2.777 -18.766 3.139 1 92 79 VAL A C 1
ATOM 619 O O . VAL A 1 79 ? -3.584 -18.969 4.051 1 92 79 VAL A O 1
ATOM 622 N N . ARG A 1 80 ? -1.61 -18.234 3.314 1 93.81 80 ARG A N 1
ATOM 623 C CA . ARG A 1 80 ? -1.201 -17.547 4.539 1 93.81 80 ARG A CA 1
ATOM 624 C C . ARG A 1 80 ? -1.054 -16.047 4.305 1 93.81 80 ARG A C 1
ATOM 626 O O . ARG A 1 80 ? -0.38 -15.625 3.361 1 93.81 80 ARG A O 1
ATOM 633 N N . TRP A 1 81 ? -1.641 -15.312 5.219 1 94.06 81 TRP A N 1
ATOM 634 C CA . TRP A 1 81 ? -1.677 -13.859 5.055 1 94.06 81 TRP A CA 1
ATOM 635 C C . TRP A 1 81 ? -0.629 -13.188 5.938 1 94.06 81 TRP A C 1
ATOM 637 O O . TRP A 1 81 ? -0.439 -13.57 7.094 1 94.06 81 TRP A O 1
ATOM 647 N N . LEU A 1 82 ? 0.022 -12.172 5.406 1 96.94 82 LEU A N 1
ATOM 648 C CA . LEU A 1 82 ? 0.909 -11.32 6.191 1 96.94 82 LEU A CA 1
ATOM 649 C C . LEU A 1 82 ? 0.333 -9.914 6.328 1 96.94 82 LEU A C 1
ATOM 651 O O . LEU A 1 82 ? -0.044 -9.297 5.332 1 96.94 82 LEU A O 1
ATOM 655 N N . ASP A 1 83 ? 0.273 -9.461 7.598 1 97.56 83 ASP A N 1
ATOM 656 C CA . ASP A 1 83 ? -0.108 -8.07 7.867 1 97.56 83 ASP A CA 1
ATOM 657 C C . ASP A 1 83 ? 1.082 -7.133 7.691 1 97.56 83 ASP A C 1
ATOM 659 O O . ASP A 1 83 ? 2.227 -7.52 7.934 1 97.56 83 ASP A O 1
ATOM 663 N N . ALA A 1 84 ? 0.75 -5.906 7.199 1 97.69 84 ALA A N 1
ATOM 664 C CA . ALA A 1 84 ? 1.798 -4.891 7.164 1 97.69 84 ALA A CA 1
ATOM 665 C C . ALA A 1 84 ? 1.976 -4.238 8.531 1 97.69 84 ALA A C 1
ATOM 667 O O . ALA A 1 84 ? 1.622 -3.07 8.719 1 97.69 84 ALA A O 1
ATOM 668 N N . ASP A 1 85 ? 2.604 -4.996 9.367 1 97 85 ASP A N 1
ATOM 669 C CA . ASP A 1 85 ? 2.928 -4.48 10.695 1 97 85 ASP A CA 1
ATOM 670 C C . ASP A 1 85 ? 4.316 -3.852 10.711 1 97 85 ASP A C 1
ATOM 672 O O . ASP A 1 85 ? 4.902 -3.594 9.656 1 97 85 ASP A O 1
ATOM 676 N N . SER A 1 86 ? 4.766 -3.576 11.93 1 94.44 86 SER A N 1
ATOM 677 C CA . SER A 1 86 ? 6.02 -2.85 12.086 1 94.44 86 SER A CA 1
ATOM 678 C C . SER A 1 86 ? 7.188 -3.625 11.492 1 94.44 86 SER A C 1
ATOM 680 O O . SER A 1 86 ? 8.016 -3.059 10.773 1 94.44 86 SER A O 1
ATOM 682 N N . GLN A 1 87 ? 7.219 -4.918 11.75 1 95.81 87 GLN A N 1
ATOM 683 C CA . GLN A 1 87 ? 8.305 -5.738 11.219 1 95.81 87 GLN A CA 1
ATOM 684 C C . GLN A 1 87 ? 8.25 -5.809 9.703 1 95.81 87 GLN A C 1
ATOM 686 O O . GLN A 1 87 ? 9.273 -5.668 9.023 1 95.81 87 GLN A O 1
ATOM 691 N N . PHE A 1 88 ? 7.156 -6.039 9.227 1 97.5 88 PHE A N 1
ATOM 692 C CA . PHE A 1 88 ? 6.941 -6.109 7.781 1 97.5 88 PHE A CA 1
ATOM 693 C C . PHE A 1 88 ? 7.336 -4.801 7.113 1 97.5 88 PHE A C 1
ATOM 695 O O . PHE A 1 88 ? 8.086 -4.797 6.133 1 97.5 88 PHE A O 1
ATOM 702 N N . THR A 1 89 ? 6.867 -3.699 7.617 1 95.62 89 THR A N 1
ATOM 703 C CA . THR A 1 89 ? 7.105 -2.391 7.02 1 95.62 89 THR A CA 1
ATOM 704 C C . THR A 1 89 ? 8.586 -2.021 7.102 1 95.62 89 THR A C 1
ATOM 706 O O . THR A 1 89 ? 9.141 -1.445 6.164 1 95.62 89 THR A O 1
ATOM 709 N N . ARG A 1 90 ? 9.156 -2.373 8.188 1 93 90 ARG A N 1
ATOM 710 C CA . ARG A 1 90 ? 10.594 -2.125 8.305 1 93 90 ARG A CA 1
ATOM 711 C C . ARG A 1 90 ? 11.367 -2.877 7.234 1 93 90 ARG A C 1
ATOM 713 O O . ARG A 1 90 ? 12.25 -2.309 6.582 1 93 90 ARG A O 1
ATOM 720 N N . ALA A 1 91 ? 11.055 -4.121 7.086 1 95.56 91 ALA A N 1
ATOM 721 C CA . ALA A 1 91 ? 11.719 -4.938 6.074 1 95.56 91 ALA A CA 1
ATOM 722 C C . ALA A 1 91 ? 11.469 -4.387 4.672 1 95.56 91 ALA A C 1
ATOM 724 O O . ALA A 1 91 ? 12.383 -4.352 3.842 1 95.56 91 ALA A O 1
ATOM 725 N N . ALA A 1 92 ? 10.258 -3.98 4.438 1 96.31 92 ALA A N 1
ATOM 726 C CA . ALA A 1 92 ? 9.93 -3.412 3.133 1 96.31 92 ALA A CA 1
ATOM 727 C C . ALA A 1 92 ? 10.703 -2.119 2.885 1 96.31 92 ALA A C 1
ATOM 729 O O . ALA A 1 92 ? 11.203 -1.89 1.78 1 96.31 92 ALA A O 1
ATOM 730 N N . CYS A 1 93 ? 10.805 -1.323 3.871 1 93.19 93 CYS A N 1
ATOM 731 C CA . CYS A 1 93 ? 11.539 -0.068 3.766 1 93.19 93 CYS A CA 1
ATOM 732 C C . CYS A 1 93 ? 13.016 -0.321 3.496 1 93.19 93 CYS A C 1
ATOM 734 O O . CYS A 1 93 ? 13.633 0.371 2.684 1 93.19 93 CYS A O 1
ATOM 736 N N . GLU A 1 94 ? 13.516 -1.29 4.152 1 91.75 94 GLU A N 1
ATOM 737 C CA . GLU A 1 94 ? 14.914 -1.65 3.939 1 91.75 94 GLU A CA 1
ATOM 738 C C . GLU A 1 94 ? 15.156 -2.096 2.5 1 91.75 94 GLU A C 1
ATOM 740 O O . GLU A 1 94 ? 16.141 -1.703 1.88 1 91.75 94 GLU A O 1
ATOM 745 N N . LEU A 1 95 ? 14.32 -2.867 2.031 1 92.94 95 LEU A N 1
ATOM 746 C CA . LEU A 1 95 ? 14.438 -3.336 0.654 1 92.94 95 LEU A CA 1
ATOM 747 C C . LEU A 1 95 ? 14.312 -2.176 -0.327 1 92.94 95 LEU A C 1
ATOM 749 O O . LEU A 1 95 ? 15.07 -2.09 -1.295 1 92.94 95 LEU A O 1
ATOM 753 N N . ALA A 1 96 ? 13.352 -1.341 -0.079 1 91.88 96 ALA A N 1
ATOM 754 C CA . ALA A 1 96 ? 13.109 -0.198 -0.956 1 91.88 96 ALA A CA 1
ATOM 755 C C . ALA A 1 96 ? 14.305 0.76 -0.944 1 91.88 96 ALA A C 1
ATOM 757 O O . ALA A 1 96 ? 14.594 1.405 -1.953 1 91.88 96 ALA A O 1
ATOM 758 N N . ASP A 1 97 ? 14.93 0.82 0.172 1 88.19 97 ASP A N 1
ATOM 759 C CA . ASP A 1 97 ? 16.078 1.698 0.322 1 88.19 97 ASP A CA 1
ATOM 760 C C . ASP A 1 97 ? 17.266 1.203 -0.516 1 88.19 97 ASP A C 1
ATOM 762 O O . ASP A 1 97 ? 18.172 1.971 -0.83 1 88.19 97 ASP A O 1
ATOM 766 N N . GLN A 1 98 ? 17.266 -0.043 -0.883 1 84.19 98 GLN A N 1
ATOM 767 C CA . GLN A 1 98 ? 18.391 -0.667 -1.594 1 84.19 98 GLN A CA 1
ATOM 768 C C . GLN A 1 98 ? 18.141 -0.663 -3.102 1 84.19 98 GLN A C 1
ATOM 770 O O . GLN A 1 98 ? 19.047 -0.971 -3.879 1 84.19 98 GLN A O 1
ATOM 775 N N . GLY A 1 99 ? 16.969 -0.301 -3.502 1 80.19 99 GLY A N 1
ATOM 776 C CA . GLY A 1 99 ? 16.672 -0.44 -4.922 1 80.19 99 GLY A CA 1
ATOM 777 C C . GLY A 1 99 ? 15.672 0.569 -5.43 1 80.19 99 GLY A C 1
ATOM 778 O O . GLY A 1 99 ? 15.242 1.456 -4.688 1 80.19 99 GLY A O 1
ATOM 779 N N . ASP A 1 100 ? 15.391 0.412 -6.758 1 88.06 100 ASP A N 1
ATOM 780 C CA . ASP A 1 100 ? 14.391 1.227 -7.438 1 88.06 100 ASP A CA 1
ATOM 781 C C . ASP A 1 100 ? 13.031 0.523 -7.461 1 88.06 100 ASP A C 1
ATOM 783 O O . ASP A 1 100 ? 12.547 0.143 -8.523 1 88.06 100 ASP A O 1
ATOM 787 N N . LEU A 1 101 ? 12.461 0.464 -6.246 1 94.25 101 LEU A N 1
ATOM 788 C CA . LEU A 1 101 ? 11.211 -0.281 -6.125 1 94.25 101 LEU A CA 1
ATOM 789 C C . LEU A 1 101 ? 10.031 0.667 -5.969 1 94.25 101 LEU A C 1
ATOM 791 O O . LEU A 1 101 ? 10.141 1.714 -5.332 1 94.25 101 LEU A O 1
ATOM 795 N N . ARG A 1 102 ? 8.898 0.253 -6.516 1 96.25 102 ARG A N 1
ATOM 796 C CA . ARG A 1 102 ? 7.617 0.854 -6.148 1 96.25 102 ARG A CA 1
ATOM 797 C C . ARG A 1 102 ? 7.09 0.272 -4.844 1 96.25 102 ARG A C 1
ATOM 799 O O . ARG A 1 102 ? 7.586 -0.751 -4.367 1 96.25 102 ARG A O 1
ATOM 806 N N . VAL A 1 103 ? 6.152 0.947 -4.289 1 97 103 VAL A N 1
ATOM 807 C CA . VAL A 1 103 ? 5.578 0.506 -3.021 1 97 103 VAL A CA 1
ATOM 808 C C . VAL A 1 103 ? 5.035 -0.915 -3.164 1 97 103 VAL A C 1
ATOM 810 O O . VAL A 1 103 ? 5.359 -1.792 -2.359 1 97 103 VAL A O 1
ATOM 813 N N . SER A 1 104 ? 4.285 -1.195 -4.176 1 97.5 104 SER A N 1
ATOM 814 C CA . SER A 1 104 ? 3.717 -2.523 -4.383 1 97.5 104 SER A CA 1
ATOM 815 C C . SER A 1 104 ? 4.809 -3.566 -4.594 1 97.5 104 SER A C 1
ATOM 817 O O . SER A 1 104 ? 4.703 -4.691 -4.098 1 97.5 104 SER A O 1
ATOM 819 N N . ASP A 1 105 ? 5.871 -3.203 -5.32 1 97.62 105 ASP A N 1
ATOM 820 C CA . ASP A 1 105 ? 7 -4.105 -5.508 1 97.62 105 ASP A CA 1
ATOM 821 C C . ASP A 1 105 ? 7.59 -4.535 -4.164 1 97.62 105 ASP A C 1
ATOM 823 O O . ASP A 1 105 ? 7.797 -5.727 -3.924 1 97.62 105 ASP A O 1
ATOM 827 N N . ALA A 1 106 ? 7.852 -3.537 -3.342 1 97.62 106 ALA A N 1
ATOM 828 C CA . ALA A 1 106 ? 8.469 -3.795 -2.041 1 97.62 106 ALA A CA 1
ATOM 829 C C . ALA A 1 106 ? 7.582 -4.695 -1.185 1 97.62 106 ALA A C 1
ATOM 831 O O . ALA A 1 106 ? 8.078 -5.594 -0.501 1 97.62 106 ALA A O 1
ATOM 832 N N . ILE A 1 107 ? 6.32 -4.523 -1.268 1 98.56 107 ILE A N 1
ATOM 833 C CA . ILE A 1 107 ? 5.363 -5.289 -0.475 1 98.56 107 ILE A CA 1
ATOM 834 C C . ILE A 1 107 ? 5.398 -6.754 -0.896 1 98.56 107 ILE A C 1
ATOM 836 O O . ILE A 1 107 ? 5.48 -7.648 -0.05 1 98.56 107 ILE A O 1
ATOM 840 N N . TYR A 1 108 ? 5.383 -6.996 -2.111 1 98.5 108 TYR A N 1
ATOM 841 C CA . TYR A 1 108 ? 5.406 -8.375 -2.572 1 98.5 108 TYR A CA 1
ATOM 842 C C . TYR A 1 108 ? 6.785 -8.992 -2.379 1 98.5 108 TYR A C 1
ATOM 844 O O . TYR A 1 108 ? 6.902 -10.164 -2.002 1 98.5 108 TYR A O 1
ATOM 852 N N . ALA A 1 109 ? 7.832 -8.242 -2.633 1 98.12 109 ALA A N 1
ATOM 853 C CA . ALA A 1 109 ? 9.188 -8.75 -2.449 1 98.12 109 ALA A CA 1
ATOM 854 C C . ALA A 1 109 ? 9.438 -9.133 -0.993 1 98.12 109 ALA A C 1
ATOM 856 O O . ALA A 1 109 ? 9.992 -10.195 -0.708 1 98.12 109 ALA A O 1
ATOM 857 N N . VAL A 1 110 ? 9.008 -8.289 -0.109 1 98.25 110 VAL A N 1
ATOM 858 C CA . VAL A 1 110 ? 9.242 -8.562 1.304 1 98.25 110 VAL A CA 1
ATOM 859 C C . VAL A 1 110 ? 8.398 -9.758 1.746 1 98.25 110 VAL A C 1
ATOM 861 O O . VAL A 1 110 ? 8.82 -10.555 2.586 1 98.25 110 VAL A O 1
ATOM 864 N N . THR A 1 111 ? 7.215 -9.891 1.217 1 98.44 111 THR A N 1
ATOM 865 C CA . THR A 1 111 ? 6.398 -11.062 1.506 1 98.44 111 THR A CA 1
ATOM 866 C C . THR A 1 111 ? 7.137 -12.344 1.12 1 98.44 111 THR A C 1
ATOM 868 O O . THR A 1 111 ? 7.199 -13.289 1.907 1 98.44 111 THR A O 1
ATOM 871 N N . ALA A 1 112 ? 7.676 -12.352 -0.085 1 97.81 112 ALA A N 1
ATOM 872 C CA . ALA A 1 112 ? 8.453 -13.5 -0.529 1 97.81 112 ALA A CA 1
ATOM 873 C C . ALA A 1 112 ? 9.664 -13.727 0.373 1 97.81 112 ALA A C 1
ATOM 875 O O . ALA A 1 112 ? 9.922 -14.852 0.8 1 97.81 112 ALA A O 1
ATOM 876 N N . ARG A 1 113 ? 10.305 -12.688 0.72 1 96.88 113 ARG A N 1
ATOM 877 C CA . ARG A 1 113 ? 11.508 -12.773 1.539 1 96.88 113 ARG A CA 1
ATOM 878 C C . ARG A 1 113 ? 11.188 -13.297 2.934 1 96.88 113 ARG A C 1
ATOM 880 O O . ARG A 1 113 ? 11.828 -14.227 3.422 1 96.88 113 ARG A O 1
ATOM 887 N N . LEU A 1 114 ? 10.203 -12.766 3.58 1 97.44 114 LEU A N 1
ATOM 888 C CA . LEU A 1 114 ? 9.867 -13.125 4.957 1 97.44 114 LEU A CA 1
ATOM 889 C C . LEU A 1 114 ? 9.32 -14.539 5.031 1 97.44 114 LEU A C 1
ATOM 891 O O . LEU A 1 114 ? 9.508 -15.234 6.035 1 97.44 114 LEU A O 1
ATOM 895 N N . SER A 1 115 ? 8.641 -14.977 3.975 1 96.56 115 SER A N 1
ATOM 896 C CA . SER A 1 115 ? 8.055 -16.312 3.963 1 96.56 115 SER A CA 1
ATOM 897 C C . SER A 1 115 ? 9.078 -17.359 3.531 1 96.56 115 SER A C 1
ATOM 899 O O . SER A 1 115 ? 8.859 -18.562 3.713 1 96.56 115 SER A O 1
ATOM 901 N N . GLY A 1 116 ? 10.133 -16.891 2.924 1 95.62 116 GLY A N 1
ATOM 902 C CA . GLY A 1 116 ? 11.141 -17.812 2.41 1 95.62 116 GLY A CA 1
ATOM 903 C C . GLY A 1 116 ? 10.75 -18.438 1.084 1 95.62 116 GLY A C 1
ATOM 904 O O . GLY A 1 116 ? 11.18 -19.547 0.77 1 95.62 116 GLY A O 1
ATOM 905 N N . GLY A 1 117 ? 9.922 -17.766 0.343 1 96.19 117 GLY A N 1
ATOM 906 C CA . GLY A 1 117 ? 9.469 -18.297 -0.934 1 96.19 117 GLY A CA 1
ATOM 907 C C . GLY A 1 117 ? 9.938 -17.469 -2.119 1 96.19 117 GLY A C 1
ATOM 908 O O . GLY A 1 117 ? 10.828 -16.625 -1.983 1 96.19 117 GLY A O 1
ATOM 909 N N . VAL A 1 118 ? 9.383 -17.812 -3.287 1 96.69 118 VAL A N 1
ATOM 910 C CA . VAL A 1 118 ? 9.672 -17.062 -4.512 1 96.69 118 VAL A CA 1
ATOM 911 C C . VAL A 1 118 ? 8.453 -16.25 -4.918 1 96.69 118 VAL A C 1
ATOM 913 O O . VAL A 1 118 ? 7.332 -16.531 -4.504 1 96.69 118 VAL A O 1
ATOM 916 N N . LEU A 1 119 ? 8.734 -15.203 -5.688 1 97.94 119 LEU A N 1
ATOM 917 C CA . LEU A 1 119 ? 7.68 -14.32 -6.176 1 97.94 119 LEU A CA 1
ATOM 918 C C . LEU A 1 119 ? 7.309 -14.664 -7.613 1 97.94 119 LEU A C 1
ATOM 920 O O . LEU A 1 119 ? 8.188 -14.828 -8.469 1 97.94 119 LEU A O 1
ATOM 924 N N . VAL A 1 120 ? 6.012 -14.852 -7.852 1 97.38 120 VAL A N 1
ATOM 925 C CA . VAL A 1 120 ? 5.504 -15.086 -9.195 1 97.38 120 VAL A CA 1
ATOM 926 C C . VAL A 1 120 ? 4.652 -13.898 -9.641 1 97.38 120 VAL A C 1
ATOM 928 O O . VAL A 1 120 ? 3.744 -13.469 -8.922 1 97.38 120 VAL A O 1
ATOM 931 N N . SER A 1 121 ? 4.984 -13.344 -10.766 1 98.06 121 SER A N 1
ATOM 932 C CA . SER A 1 121 ? 4.305 -12.148 -11.281 1 98.06 121 SER A CA 1
ATOM 933 C C . SER A 1 121 ? 4.246 -12.164 -12.805 1 98.06 121 SER A C 1
ATOM 935 O O . SER A 1 121 ? 5.031 -12.852 -13.453 1 98.06 121 SER A O 1
ATOM 937 N N . LEU A 1 122 ? 3.273 -11.438 -13.352 1 97.44 122 LEU A N 1
ATOM 938 C CA . LEU A 1 122 ? 3.191 -11.242 -14.789 1 97.44 122 LEU A CA 1
ATOM 939 C C . LEU A 1 122 ? 3.596 -9.812 -15.164 1 97.44 122 LEU A C 1
ATOM 941 O O . LEU A 1 122 ? 3.598 -9.453 -16.344 1 97.44 122 LEU A O 1
ATOM 945 N N . ASP A 1 123 ? 3.943 -8.992 -14.211 1 97.19 123 ASP A N 1
ATOM 946 C CA . ASP A 1 123 ? 4.391 -7.629 -14.469 1 97.19 123 ASP A 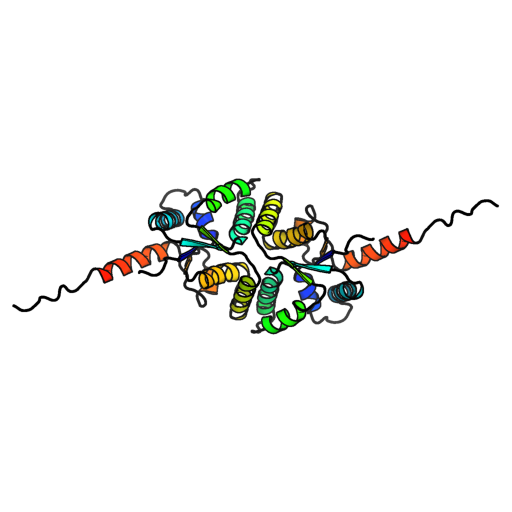CA 1
ATOM 947 C C . ASP A 1 123 ? 5.883 -7.59 -14.789 1 97.19 123 ASP A C 1
ATOM 949 O O . ASP A 1 123 ? 6.719 -7.68 -13.883 1 97.19 123 ASP A O 1
ATOM 953 N N . PRO A 1 124 ? 6.234 -7.363 -16.062 1 97.19 124 PRO A N 1
ATOM 954 C CA . PRO A 1 124 ? 7.652 -7.395 -16.438 1 97.19 124 PRO A CA 1
ATOM 955 C C . PRO A 1 124 ? 8.477 -6.316 -15.727 1 97.19 124 PRO A C 1
ATOM 957 O O . PRO A 1 124 ? 9.648 -6.535 -15.422 1 97.19 124 PRO A O 1
ATOM 960 N N . ALA A 1 125 ? 7.891 -5.18 -15.492 1 96.38 125 ALA A N 1
ATOM 961 C CA . ALA A 1 125 ? 8.602 -4.105 -14.805 1 96.38 125 ALA A CA 1
ATOM 962 C C . ALA A 1 125 ? 8.922 -4.492 -13.367 1 96.38 125 ALA A C 1
ATOM 964 O O . ALA A 1 125 ? 10.023 -4.227 -12.875 1 96.38 125 ALA A O 1
ATOM 965 N N . MET A 1 126 ? 7.969 -5.145 -12.742 1 96.38 126 MET A N 1
ATOM 966 C CA . MET A 1 126 ? 8.211 -5.605 -11.375 1 96.38 126 MET A CA 1
ATOM 967 C C . MET A 1 126 ? 9.305 -6.672 -11.352 1 96.38 126 MET A C 1
ATOM 969 O O . MET A 1 126 ? 10.18 -6.645 -10.484 1 96.38 126 MET A O 1
ATOM 973 N N . LEU A 1 127 ? 9.234 -7.598 -12.25 1 96.56 127 LEU A N 1
ATOM 974 C CA . LEU A 1 127 ? 10.227 -8.664 -12.305 1 96.56 127 LEU A CA 1
ATOM 975 C C . LEU A 1 127 ? 11.633 -8.094 -12.438 1 96.56 127 LEU A C 1
ATOM 977 O O . LEU A 1 127 ? 12.57 -8.578 -11.797 1 96.56 127 LEU A O 1
ATOM 981 N N . GLU A 1 128 ? 11.758 -7.105 -13.203 1 96.12 128 GLU A N 1
ATOM 982 C CA . GLU A 1 128 ? 13.047 -6.453 -13.398 1 96.12 128 GLU A CA 1
ATOM 983 C C . GLU A 1 128 ? 13.5 -5.734 -12.133 1 96.12 128 GLU A C 1
ATOM 985 O O . GLU A 1 128 ? 14.656 -5.859 -11.727 1 96.12 128 GLU A O 1
ATOM 990 N N . ARG A 1 129 ? 12.648 -5.055 -11.469 1 95.56 129 ARG A N 1
ATOM 991 C CA . ARG A 1 129 ? 12.992 -4.242 -10.305 1 95.56 129 ARG A CA 1
ATOM 992 C C . ARG A 1 129 ? 13.328 -5.117 -9.102 1 95.56 129 ARG A C 1
ATOM 994 O O . ARG A 1 129 ? 14.227 -4.793 -8.32 1 95.56 129 ARG A O 1
ATOM 1001 N N . VAL A 1 130 ? 12.602 -6.215 -8.953 1 96.56 130 VAL A N 1
ATOM 1002 C CA . VAL A 1 130 ? 12.68 -6.98 -7.711 1 96.56 130 VAL A CA 1
ATOM 1003 C C . VAL A 1 130 ? 13.664 -8.133 -7.875 1 96.56 130 VAL A C 1
ATOM 1005 O O . VAL A 1 130 ? 14.102 -8.727 -6.887 1 96.56 130 VAL A O 1
ATOM 1008 N N . GLY A 1 131 ? 14.117 -8.383 -9.07 1 94.06 131 GLY A N 1
ATOM 1009 C CA . GLY A 1 131 ? 14.883 -9.586 -9.383 1 94.06 131 GLY A CA 1
ATOM 1010 C C . GLY A 1 131 ? 16.203 -9.656 -8.648 1 94.06 131 GLY A C 1
ATOM 1011 O O . GLY A 1 131 ? 16.75 -10.742 -8.43 1 94.06 131 GLY A O 1
ATOM 1012 N N . SER A 1 132 ? 16.797 -8.617 -8.258 1 92.62 132 SER A N 1
ATOM 1013 C CA . SER A 1 132 ? 18.062 -8.602 -7.535 1 92.62 132 SER A CA 1
ATOM 1014 C C . SER A 1 132 ? 17.844 -8.789 -6.039 1 92.62 132 SER A C 1
ATOM 1016 O O . SER A 1 132 ? 18.797 -9.008 -5.293 1 92.62 132 SER A O 1
ATOM 1018 N N . HIS A 1 133 ? 16.594 -8.812 -5.605 1 93.19 133 HIS A N 1
ATOM 1019 C CA . HIS A 1 133 ? 16.312 -8.828 -4.176 1 93.19 133 HIS A CA 1
ATOM 1020 C C . HIS A 1 133 ? 15.695 -10.148 -3.748 1 93.19 133 HIS A C 1
ATOM 1022 O O . HIS A 1 133 ? 15.859 -10.578 -2.602 1 93.19 133 HIS A O 1
ATOM 1028 N N . VAL A 1 134 ? 14.922 -10.758 -4.641 1 95.56 134 VAL A N 1
ATOM 1029 C CA . VAL A 1 134 ? 14.266 -12.039 -4.398 1 95.56 134 VAL A CA 1
ATOM 1030 C C . VAL A 1 134 ? 14.195 -12.836 -5.695 1 95.56 134 VAL A C 1
ATOM 1032 O O . VAL A 1 134 ? 14.289 -12.266 -6.785 1 95.56 134 VAL A O 1
ATOM 1035 N N . SER A 1 135 ? 14.047 -14.164 -5.555 1 96.12 135 SER A N 1
ATOM 1036 C CA . SER A 1 135 ? 13.812 -15 -6.73 1 96.12 135 SER A CA 1
ATOM 1037 C C . SER A 1 135 ? 12.43 -14.75 -7.316 1 96.12 135 SER A C 1
ATOM 1039 O O . SER A 1 135 ? 11.43 -14.758 -6.59 1 96.12 135 SER A O 1
ATOM 1041 N N . VAL A 1 136 ? 12.422 -14.484 -8.617 1 97.12 136 VAL A N 1
ATOM 1042 C CA . VAL A 1 136 ? 11.156 -14.141 -9.25 1 97.12 136 VAL A CA 1
ATOM 1043 C C . VAL A 1 136 ? 10.953 -14.984 -10.508 1 97.12 136 VAL A C 1
ATOM 1045 O O . VAL A 1 136 ? 11.922 -15.344 -11.18 1 97.12 136 VAL A O 1
ATOM 1048 N N . PHE A 1 137 ? 9.641 -15.281 -10.812 1 97.25 137 PHE A N 1
ATOM 1049 C CA . PHE A 1 137 ? 9.266 -16.047 -11.984 1 97.25 137 PHE A CA 1
ATOM 1050 C C . PHE A 1 137 ? 7.957 -15.547 -12.578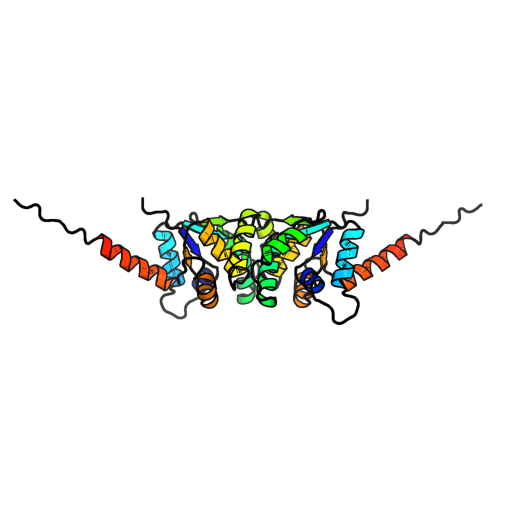 1 97.25 137 PHE A C 1
ATOM 1052 O O . PHE A 1 137 ? 7.145 -14.945 -11.867 1 97.25 137 PHE A O 1
ATOM 1059 N N . THR A 1 138 ? 7.84 -15.797 -13.867 1 97.62 138 THR A N 1
ATOM 1060 C CA . THR A 1 138 ? 6.5 -15.82 -14.438 1 97.62 138 THR A CA 1
ATOM 1061 C C . THR A 1 138 ? 5.824 -17.172 -14.195 1 97.62 138 THR A C 1
ATOM 1063 O O . THR A 1 138 ? 6.492 -18.156 -13.875 1 97.62 138 THR A O 1
ATOM 1066 N N . PRO A 1 139 ? 4.492 -17.188 -14.312 1 96.19 139 PRO A N 1
ATOM 1067 C CA . PRO A 1 139 ? 3.84 -18.5 -14.219 1 96.19 139 PRO A CA 1
ATOM 1068 C C . PRO A 1 139 ? 4.441 -19.516 -15.172 1 96.19 139 PRO A C 1
ATOM 1070 O O . PRO A 1 139 ? 4.73 -20.656 -14.766 1 96.19 139 PRO A O 1
ATOM 1073 N N . ALA A 1 140 ? 4.703 -19.141 -16.375 1 94.62 140 ALA A N 1
ATOM 1074 C CA . ALA A 1 140 ? 5.254 -20.031 -17.391 1 94.62 140 ALA A CA 1
ATOM 1075 C C . ALA A 1 140 ? 6.641 -20.516 -16.984 1 94.62 140 ALA A C 1
ATOM 1077 O O . ALA A 1 140 ? 6.93 -21.719 -17.078 1 94.62 140 ALA A O 1
ATOM 1078 N N . SER A 1 141 ? 7.457 -19.625 -16.547 1 94.56 141 SER A N 1
ATOM 1079 C CA . SER A 1 141 ? 8.828 -20 -16.203 1 94.56 141 SER A CA 1
ATOM 1080 C C . SER A 1 141 ? 8.859 -20.828 -14.922 1 94.56 141 SER A C 1
ATOM 1082 O O . SER A 1 141 ? 9.75 -21.672 -14.75 1 94.56 141 SER A O 1
ATOM 1084 N N . PHE A 1 142 ? 7.965 -20.578 -14.023 1 93.44 142 PHE A N 1
ATOM 1085 C CA . PHE A 1 142 ? 7.891 -21.375 -12.805 1 93.44 142 PHE A CA 1
ATOM 1086 C C . PHE A 1 142 ? 7.531 -22.812 -13.117 1 93.44 142 PHE A C 1
ATOM 1088 O O . PHE A 1 142 ? 8.141 -23.75 -12.586 1 93.44 142 PHE A O 1
ATOM 1095 N N . ILE A 1 143 ? 6.547 -23.031 -13.961 1 88.38 143 ILE A N 1
ATOM 1096 C CA . ILE A 1 143 ? 6.098 -24.359 -14.367 1 88.38 143 ILE A CA 1
ATOM 1097 C C . ILE A 1 143 ? 7.23 -25.078 -15.094 1 88.38 143 ILE A C 1
ATOM 1099 O O . ILE A 1 143 ? 7.457 -26.266 -14.859 1 88.38 143 ILE A O 1
ATOM 1103 N N . GLY A 1 144 ? 7.922 -24.359 -15.922 1 81.81 144 GLY A N 1
ATOM 1104 C CA . GLY A 1 144 ? 9.016 -24.938 -16.688 1 81.81 144 GLY A CA 1
ATOM 1105 C C . GLY A 1 144 ? 10.188 -25.359 -15.828 1 81.81 144 GLY A C 1
ATOM 1106 O O . GLY A 1 144 ? 10.883 -26.328 -16.141 1 81.81 144 GLY A O 1
ATOM 1107 N N . GLN A 1 145 ? 10.617 -24.594 -14.844 1 71.69 145 GLN A N 1
ATOM 1108 C CA . GLN A 1 145 ? 11.727 -24.891 -13.945 1 71.69 145 GLN A CA 1
ATOM 1109 C C . GLN A 1 145 ? 11.492 -26.203 -13.211 1 71.69 145 GLN A C 1
ATOM 1111 O O . GLN A 1 145 ? 12.438 -26.969 -12.969 1 71.69 145 GLN A O 1
ATOM 1116 N N . LYS A 1 146 ? 10.438 -26.562 -12.891 1 64.25 146 LYS A N 1
ATOM 1117 C CA . LYS A 1 146 ? 10.117 -27.781 -12.148 1 64.25 146 LYS A CA 1
ATOM 1118 C C . LYS A 1 146 ? 10.266 -29.016 -13.023 1 64.25 146 LYS A C 1
ATOM 1120 O O . LYS A 1 146 ? 10.633 -30.094 -12.531 1 64.25 146 LYS A O 1
ATOM 1125 N N . THR A 1 147 ? 10 -28.766 -14.188 1 53.84 147 THR A N 1
ATOM 1126 C CA . THR A 1 147 ? 10.133 -29.891 -15.094 1 53.84 147 THR A CA 1
ATOM 1127 C C . THR A 1 147 ? 11.594 -30.266 -15.289 1 53.84 147 THR A C 1
ATOM 1129 O O . THR A 1 147 ? 11.922 -31.438 -15.461 1 53.84 147 THR A O 1
ATOM 1132 N N . SER A 1 148 ? 12.43 -29.297 -15.102 1 52.47 148 SER A N 1
ATOM 1133 C CA . SER A 1 148 ? 13.844 -29.578 -15.328 1 52.47 148 SER A CA 1
ATOM 1134 C C . SER A 1 148 ? 14.5 -30.188 -14.094 1 52.47 148 SER A C 1
ATOM 1136 O O . SER A 1 148 ? 15.43 -30.984 -14.211 1 52.47 148 SER A O 1
ATOM 1138 N N . THR A 1 149 ? 14.133 -29.828 -12.922 1 50.59 149 THR A N 1
ATOM 1139 C CA . THR A 1 149 ? 14.766 -30.328 -11.703 1 50.59 149 THR A CA 1
ATOM 1140 C C . THR A 1 149 ? 14.328 -31.766 -11.43 1 50.59 149 THR A C 1
ATOM 1142 O O . THR A 1 149 ? 15.078 -32.562 -10.844 1 50.59 149 THR A O 1
ATOM 1145 N N . THR A 1 150 ? 13.148 -32.125 -11.758 1 46.94 150 THR A N 1
ATOM 1146 C CA . THR A 1 150 ? 12.672 -33.469 -11.547 1 46.94 150 THR A CA 1
ATOM 1147 C C . THR A 1 150 ? 13.445 -34.469 -12.43 1 46.94 150 THR A C 1
ATOM 1149 O O . THR A 1 150 ? 13.617 -35.625 -12.07 1 46.94 150 THR A O 1
ATOM 1152 N N . ALA A 1 151 ? 14.062 -34.031 -13.633 1 49.59 151 ALA A N 1
ATOM 1153 C CA . ALA A 1 151 ? 14.781 -34.938 -14.508 1 49.59 151 ALA A CA 1
ATOM 1154 C C . ALA A 1 151 ? 16.125 -35.312 -13.906 1 49.59 151 ALA A C 1
ATOM 1156 O O . ALA A 1 151 ? 16.594 -36.469 -14.094 1 49.59 151 ALA A O 1
ATOM 1157 N N . GLU A 1 152 ? 16.75 -34.438 -13.18 1 46.69 152 GLU A N 1
ATOM 1158 C CA . GLU A 1 152 ? 18.109 -34.719 -12.719 1 46.69 152 GLU A CA 1
ATOM 1159 C C . GLU A 1 152 ? 18.094 -35.688 -11.539 1 46.69 152 GLU A C 1
ATOM 1161 O O . GLU A 1 152 ? 19.031 -36.469 -11.359 1 46.69 152 GLU A O 1
ATOM 1166 N N . ASP A 1 153 ? 17.016 -35.625 -10.781 1 46.22 153 ASP A N 1
ATOM 1167 C CA . ASP A 1 153 ? 17.078 -36.438 -9.578 1 46.22 153 ASP A CA 1
ATOM 1168 C C . ASP A 1 153 ? 16.844 -37.906 -9.906 1 46.22 153 ASP A C 1
ATOM 1170 O O . ASP A 1 153 ? 16.984 -38.781 -9.039 1 46.22 153 ASP A O 1
ATOM 1174 N N . THR A 1 154 ? 16.312 -38.062 -11.109 1 45.34 154 THR A N 1
ATOM 1175 C CA . THR A 1 154 ? 15.961 -39.469 -11.367 1 45.34 154 THR A CA 1
ATOM 1176 C C . THR A 1 154 ? 17.172 -40.25 -11.883 1 45.34 154 THR A C 1
ATOM 1178 O O . THR A 1 154 ? 17.094 -41.469 -12.086 1 45.34 154 THR A O 1
ATOM 1181 N N . GLU A 1 155 ? 18.234 -39.469 -12.273 1 43.69 155 GLU A N 1
ATOM 1182 C CA . GLU A 1 155 ? 19.344 -40.281 -12.789 1 43.69 155 GLU A CA 1
ATOM 1183 C C . GLU A 1 155 ? 20.219 -40.812 -11.656 1 43.69 155 GLU A C 1
ATOM 1185 O O . GLU A 1 155 ? 21.094 -40.094 -11.164 1 43.69 155 GLU A O 1
ATOM 1190 N N . ASN A 1 156 ? 19.656 -41.375 -10.609 1 43.78 156 ASN A N 1
ATOM 1191 C CA . ASN A 1 156 ? 20.453 -42.094 -9.648 1 43.78 156 ASN A CA 1
ATOM 1192 C C . ASN A 1 156 ? 21.328 -43.156 -10.336 1 43.78 156 ASN A C 1
ATOM 1194 O O . ASN A 1 156 ? 20.812 -44.062 -10.977 1 43.78 156 ASN A O 1
ATOM 1198 N N . PRO A 1 157 ? 22.656 -42.844 -10.586 1 43.75 157 PRO A N 1
ATOM 1199 C CA . PRO A 1 157 ? 23.562 -43.844 -11.164 1 43.75 157 PRO A CA 1
ATOM 1200 C C . PRO A 1 157 ? 23.547 -45.156 -10.398 1 43.75 157 PRO A C 1
ATOM 1202 O O . PRO A 1 157 ? 23.641 -45.156 -9.172 1 43.75 157 PRO A O 1
ATOM 1205 N N . SER A 1 158 ? 22.641 -46.062 -10.672 1 41.34 158 SER A N 1
ATOM 1206 C CA . SER A 1 158 ? 22.719 -47.438 -10.188 1 41.34 158 SER A CA 1
ATOM 1207 C C . SER A 1 158 ? 24.141 -47.969 -10.297 1 41.34 158 SER A C 1
ATOM 1209 O O . SER A 1 158 ? 24.656 -48.156 -11.406 1 41.34 158 SER A O 1
ATOM 1211 N N . GLY A 1 159 ? 25.094 -47.438 -9.461 1 39.62 159 GLY A N 1
ATOM 1212 C CA . GLY A 1 159 ? 26.406 -48 -9.312 1 39.62 159 GLY A CA 1
ATOM 1213 C C . GLY A 1 159 ? 26.391 -49.531 -9.25 1 39.62 159 GLY A C 1
ATOM 1214 O O . GLY A 1 159 ? 25.719 -50.094 -8.391 1 39.62 159 GLY A O 1
ATOM 1215 N N . ASP A 1 160 ? 26.578 -50.188 -10.336 1 40.12 160 ASP A N 1
ATOM 1216 C CA . ASP A 1 160 ? 26.828 -51.594 -10.555 1 40.12 160 ASP A CA 1
ATOM 1217 C C . ASP A 1 160 ? 27.859 -52.125 -9.562 1 40.12 160 ASP A C 1
ATOM 1219 O O . ASP A 1 160 ? 28.984 -51.625 -9.477 1 40.12 160 ASP A O 1
ATOM 1223 N N . LEU A 1 161 ? 27.453 -52.594 -8.367 1 39.38 161 LEU A N 1
ATOM 1224 C CA . LEU A 1 161 ? 28.328 -53.344 -7.465 1 39.38 161 LEU A CA 1
ATOM 1225 C C . LEU A 1 161 ? 29.078 -54.438 -8.219 1 39.38 161 LEU A C 1
ATOM 1227 O O . LEU A 1 161 ? 28.5 -55.125 -9.039 1 39.38 161 LEU A O 1
ATOM 1231 N N . PRO A 1 162 ? 30.406 -54.25 -8.391 1 41.94 162 PRO A N 1
ATOM 1232 C CA . PRO A 1 162 ? 31.203 -55.312 -8.977 1 41.94 162 PRO A CA 1
ATOM 1233 C C . PRO A 1 162 ? 30.922 -56.688 -8.336 1 41.94 162 PRO A C 1
ATOM 1235 O O . PRO A 1 162 ? 30.609 -56.75 -7.141 1 41.94 162 PRO A O 1
ATOM 1238 N N . GLN A 1 163 ? 30.469 -57.719 -9.078 1 31.06 163 GLN A N 1
ATOM 1239 C CA . GLN A 1 163 ? 30.516 -59.094 -8.609 1 31.06 163 GLN A CA 1
ATOM 1240 C C . GLN A 1 163 ? 31.953 -59.562 -8.328 1 31.06 163 GLN A C 1
ATOM 1242 O O . GLN A 1 163 ? 32.875 -59.25 -9.102 1 31.06 163 GLN A O 1
ATOM 1247 N N . MET B 1 1 ? -15.477 19.234 26.141 1 28.98 1 MET B N 1
ATOM 1248 C CA . MET B 1 1 ? -14.32 18.406 25.812 1 28.98 1 MET B CA 1
ATOM 1249 C C . MET B 1 1 ? -14.039 18.453 24.312 1 28.98 1 MET B C 1
ATOM 1251 O O . MET B 1 1 ? -14.797 17.891 23.516 1 28.98 1 MET B O 1
ATOM 1255 N N . ILE B 1 2 ? -13.68 19.391 23.734 1 39 2 ILE B N 1
ATOM 1256 C CA . ILE B 1 2 ? -13.664 19.531 22.281 1 39 2 ILE B CA 1
ATOM 1257 C C . ILE B 1 2 ? -13.055 18.281 21.641 1 39 2 ILE B C 1
ATOM 1259 O O . ILE B 1 2 ? -12.07 17.75 22.141 1 39 2 ILE B O 1
ATOM 1263 N N . GLY B 1 3 ? -13.758 17.344 21.203 1 48.34 3 GLY B N 1
ATOM 1264 C CA . GLY B 1 3 ? -13.406 16.062 20.594 1 48.34 3 GLY B CA 1
ATOM 1265 C C . GLY B 1 3 ? -12.023 16.062 19.969 1 48.34 3 GLY B C 1
ATOM 1266 O O . GLY B 1 3 ? -11.484 17.125 19.641 1 48.34 3 GLY B O 1
ATOM 1267 N N . ALA B 1 4 ? -11.117 15.086 20.359 1 59.94 4 ALA B N 1
ATOM 1268 C CA . ALA B 1 4 ? -9.703 14.938 20 1 59.94 4 ALA B CA 1
ATOM 1269 C C . ALA B 1 4 ? -9.461 15.32 18.547 1 59.94 4 ALA B C 1
ATOM 1271 O O . ALA B 1 4 ? -10.328 15.109 17.688 1 59.94 4 ALA B O 1
ATOM 1272 N N . ARG B 1 5 ? -8.734 16.531 18.375 1 87.69 5 ARG B N 1
ATOM 1273 C CA . ARG B 1 5 ? -8.25 17 17.078 1 87.69 5 ARG B CA 1
ATOM 1274 C C . ARG B 1 5 ? -7.355 15.969 16.406 1 87.69 5 ARG B C 1
ATOM 1276 O O . ARG B 1 5 ? -6.176 15.844 16.75 1 87.69 5 ARG B O 1
ATOM 1283 N N . LYS B 1 6 ? -7.977 15.148 15.617 1 95.94 6 LYS B N 1
ATOM 1284 C CA . LYS B 1 6 ? -7.273 14.047 14.977 1 95.94 6 LYS B CA 1
ATOM 1285 C C . LYS B 1 6 ? -7.113 14.289 13.477 1 95.94 6 LYS B C 1
ATOM 1287 O O . LYS B 1 6 ? -8.055 14.719 12.812 1 95.94 6 LYS B O 1
ATOM 1292 N N . LEU B 1 7 ? -5.875 14.055 13.078 1 96.69 7 LEU B N 1
ATOM 1293 C CA . LEU B 1 7 ? -5.543 14.281 11.672 1 96.69 7 LEU B CA 1
ATOM 1294 C C . LEU B 1 7 ? -4.871 13.055 11.07 1 96.69 7 LEU B C 1
ATOM 1296 O O . LEU B 1 7 ? -4.094 12.367 11.742 1 96.69 7 LEU B O 1
ATOM 1300 N N . THR B 1 8 ? -5.203 12.75 9.898 1 97.62 8 THR B N 1
ATOM 1301 C CA . THR B 1 8 ? -4.387 11.945 8.992 1 97.62 8 THR B CA 1
ATOM 1302 C C . THR B 1 8 ? -3.75 12.82 7.918 1 97.62 8 THR B C 1
ATOM 1304 O O . THR B 1 8 ? -4.445 13.57 7.23 1 97.62 8 THR B O 1
ATOM 1307 N N . ILE B 1 9 ? -2.42 12.727 7.859 1 96.44 9 ILE B N 1
ATOM 1308 C CA . ILE B 1 9 ? -1.685 13.586 6.938 1 96.44 9 ILE B CA 1
ATOM 1309 C C . ILE B 1 9 ? -0.964 12.727 5.898 1 96.44 9 ILE B C 1
ATOM 1311 O O . ILE B 1 9 ? -0.109 11.914 6.242 1 96.44 9 ILE B O 1
ATOM 1315 N N . ASP B 1 10 ? -1.269 12.852 4.621 1 95.81 10 ASP B N 1
ATOM 1316 C CA . ASP B 1 10 ? -0.652 11.984 3.625 1 95.81 10 ASP B CA 1
ATOM 1317 C C . ASP B 1 10 ? 0.765 12.445 3.293 1 95.81 10 ASP B C 1
ATOM 1319 O O . ASP B 1 10 ? 1.187 13.523 3.717 1 95.81 10 ASP B O 1
ATOM 1323 N N . ALA B 1 11 ? 1.479 11.695 2.547 1 93.44 11 ALA B N 1
ATOM 1324 C CA . ALA B 1 11 ? 2.91 11.875 2.32 1 93.44 11 ALA B CA 1
ATOM 1325 C C . ALA B 1 11 ? 3.188 13.156 1.534 1 93.44 11 ALA B C 1
ATOM 1327 O O . ALA B 1 11 ? 4.242 13.773 1.698 1 93.44 11 ALA B O 1
ATOM 1328 N N . SER B 1 12 ? 2.23 13.57 0.715 1 94.75 12 SER B N 1
ATOM 1329 C CA . SER B 1 12 ? 2.439 14.742 -0.13 1 94.75 12 SER B CA 1
ATOM 1330 C C . SER B 1 12 ? 2.721 15.984 0.707 1 94.75 12 SER B C 1
ATOM 1332 O O . SER B 1 12 ? 3.496 16.844 0.299 1 94.75 12 SER B O 1
ATOM 1334 N N . VAL B 1 13 ? 2.127 16.062 1.863 1 94.31 13 VAL B N 1
ATOM 1335 C CA . VAL B 1 13 ? 2.301 17.219 2.74 1 94.31 13 VAL B CA 1
ATOM 1336 C C . VAL B 1 13 ? 3.715 17.219 3.318 1 94.31 13 VAL B C 1
ATOM 1338 O O . VAL B 1 13 ? 4.387 18.25 3.33 1 94.31 13 VAL B O 1
ATOM 1341 N N . TYR B 1 14 ? 4.172 16.109 3.76 1 90.38 14 TYR B N 1
ATOM 1342 C CA . TYR B 1 14 ? 5.512 15.992 4.328 1 90.38 14 TYR B CA 1
ATOM 1343 C C . TYR B 1 14 ? 6.578 16.219 3.268 1 90.38 14 TYR B C 1
ATOM 1345 O O . TYR B 1 14 ? 7.59 16.875 3.531 1 90.38 14 TYR B O 1
ATOM 1353 N N . LEU B 1 15 ? 6.328 15.711 2.127 1 90.25 15 LEU B N 1
ATOM 1354 C CA . LEU B 1 15 ? 7.27 15.898 1.026 1 90.25 15 LEU B CA 1
ATOM 1355 C C . LEU B 1 15 ? 7.355 17.359 0.627 1 90.25 15 LEU B C 1
ATOM 1357 O O . LEU B 1 15 ? 8.445 17.875 0.353 1 90.25 15 LEU B O 1
ATOM 1361 N N . ALA B 1 16 ? 6.23 18 0.619 1 91 16 ALA B N 1
ATOM 1362 C CA . ALA B 1 16 ? 6.211 19.422 0.304 1 91 16 ALA B CA 1
ATOM 1363 C C . ALA B 1 16 ? 6.977 20.219 1.352 1 91 16 ALA B C 1
ATOM 1365 O O . ALA B 1 16 ? 7.633 21.219 1.023 1 91 16 ALA B O 1
ATOM 1366 N N . ALA B 1 17 ? 6.875 19.812 2.539 1 89 17 ALA B N 1
ATOM 1367 C CA . ALA B 1 17 ? 7.551 20.516 3.627 1 89 17 ALA B CA 1
ATOM 1368 C C . ALA B 1 17 ? 9.07 20.391 3.496 1 89 17 ALA B C 1
ATOM 1370 O O . ALA B 1 17 ? 9.805 21.266 3.967 1 89 17 ALA B O 1
ATOM 1371 N N . LEU B 1 18 ? 9.547 19.312 2.873 1 83.56 18 LEU B N 1
ATOM 1372 C CA . LEU B 1 18 ? 10.977 19.062 2.721 1 83.56 18 LEU B CA 1
ATOM 1373 C C . LEU B 1 18 ? 11.547 19.875 1.559 1 83.56 18 LEU B C 1
ATOM 1375 O O . LEU B 1 18 ? 12.766 20.031 1.445 1 83.56 18 LEU B O 1
ATOM 1379 N N . GLU B 1 19 ? 10.672 20.312 0.693 1 82.5 19 GLU B N 1
ATOM 1380 C CA . GLU B 1 19 ? 11.148 21.047 -0.474 1 82.5 19 GLU B CA 1
ATOM 1381 C C . GLU B 1 19 ? 11.75 22.391 -0.074 1 82.5 19 GLU B C 1
ATOM 1383 O O . GLU B 1 19 ? 11.219 23.078 0.81 1 82.5 19 GLU B O 1
ATOM 1388 N N . LYS B 1 20 ? 12.961 22.547 -0.602 1 72.25 20 LYS B N 1
ATOM 1389 C CA . LYS B 1 20 ? 13.656 23.797 -0.329 1 72.25 20 LYS B CA 1
ATOM 1390 C C . LYS B 1 20 ? 13.039 24.953 -1.111 1 72.25 20 LYS B C 1
ATOM 1392 O O . LYS B 1 20 ? 12.672 24.797 -2.275 1 72.25 20 LYS B O 1
ATOM 1397 N N . GLY B 1 21 ? 12.258 25.734 -0.535 1 62.25 21 GLY B N 1
ATOM 1398 C CA . GLY B 1 21 ? 11.516 26.812 -1.158 1 62.25 21 GLY B CA 1
ATOM 1399 C C . GLY B 1 21 ? 12.398 27.922 -1.699 1 62.25 21 GLY B C 1
ATOM 1400 O O . GLY B 1 21 ? 13.555 28.062 -1.288 1 62.25 21 GLY B O 1
ATOM 1401 N N . GLU B 1 22 ? 12.109 28.234 -3.107 1 55.78 22 GLU B N 1
ATOM 1402 C CA . GLU B 1 22 ? 12.664 29.438 -3.736 1 55.78 22 GLU B CA 1
ATOM 1403 C C . GLU B 1 22 ? 12.18 30.703 -3.043 1 55.78 22 GLU B C 1
ATOM 1405 O O . GLU B 1 22 ? 12.141 31.766 -3.652 1 55.78 22 GLU B O 1
ATOM 1410 N N . GLY B 1 23 ? 11.938 30.75 -1.934 1 62.84 23 GLY B N 1
ATOM 1411 C CA . GLY B 1 23 ? 11.391 32 -1.428 1 62.84 23 GLY B CA 1
ATOM 1412 C C . GLY B 1 23 ? 9.906 31.922 -1.125 1 62.84 23 GLY B C 1
ATOM 1413 O O . GLY B 1 23 ? 9.219 31.016 -1.614 1 62.84 23 GLY B O 1
ATOM 1414 N N . GLY B 1 24 ? 9.422 32.281 -0.031 1 69.56 24 GLY B N 1
ATOM 1415 C CA . GLY B 1 24 ? 8.047 32.438 0.419 1 69.56 24 GLY B CA 1
ATOM 1416 C C . GLY B 1 24 ? 7.66 31.438 1.506 1 69.56 24 GLY B C 1
ATOM 1417 O O . GLY B 1 24 ? 8.492 30.672 1.974 1 69.56 24 GLY B O 1
ATOM 1418 N N . VAL B 1 25 ? 6.504 31.531 1.763 1 76 25 VAL B N 1
ATOM 1419 C CA . VAL B 1 25 ? 5.98 30.75 2.879 1 76 25 VAL B CA 1
ATOM 1420 C C . VAL B 1 25 ? 5.613 29.359 2.398 1 76 25 VAL B C 1
ATOM 1422 O O . VAL B 1 25 ? 4.91 29.203 1.396 1 76 25 VAL B O 1
ATOM 1425 N N . ASN B 1 26 ? 6.203 28.359 2.918 1 91 26 ASN B N 1
ATOM 1426 C CA . ASN B 1 26 ? 5.836 26.953 2.682 1 91 26 ASN B CA 1
ATOM 1427 C C . ASN B 1 26 ? 4.633 26.547 3.525 1 91 26 ASN B C 1
ATOM 1429 O O . ASN B 1 26 ? 4.762 26.312 4.73 1 91 26 ASN B O 1
ATOM 143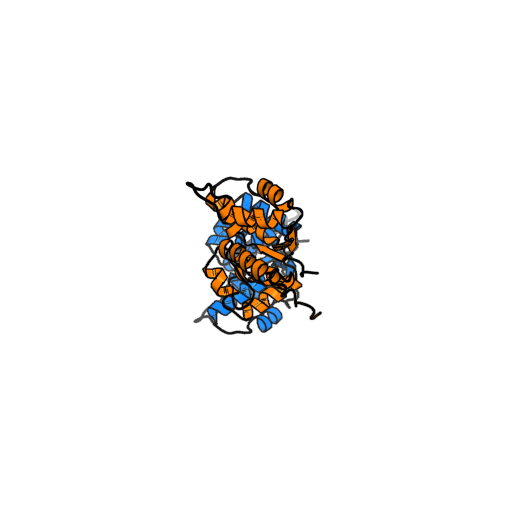3 N N . GLU B 1 27 ? 3.447 26.469 2.912 1 92.25 27 GLU B N 1
ATOM 1434 C CA . GLU B 1 27 ? 2.189 26.203 3.607 1 92.25 27 GLU B CA 1
ATOM 1435 C C . GLU B 1 27 ? 2.229 24.859 4.332 1 92.25 27 GLU B C 1
ATOM 1437 O O . GLU B 1 27 ? 1.622 24.703 5.395 1 92.25 27 GLU B O 1
ATOM 1442 N N . ALA B 1 28 ? 2.908 23.906 3.762 1 93.81 28 ALA B N 1
ATOM 1443 C CA . ALA B 1 28 ? 3.033 22.609 4.406 1 93.81 28 ALA B CA 1
ATOM 1444 C C . ALA B 1 28 ? 3.803 22.719 5.723 1 93.81 28 ALA B C 1
ATOM 1446 O O . ALA B 1 28 ? 3.41 22.125 6.73 1 93.81 28 ALA B O 1
ATOM 1447 N N . ARG B 1 29 ? 4.77 23.531 5.691 1 92.19 29 ARG B N 1
ATOM 1448 C CA . ARG B 1 29 ? 5.559 23.734 6.902 1 92.19 29 ARG B CA 1
ATOM 1449 C C . ARG B 1 29 ? 4.754 24.469 7.965 1 92.19 29 ARG B C 1
ATOM 1451 O O . ARG B 1 29 ? 4.793 24.125 9.141 1 92.19 29 ARG B O 1
ATOM 1458 N N . VAL B 1 30 ? 4.113 25.5 7.5 1 92.31 30 VAL B N 1
ATOM 1459 C CA . VAL B 1 30 ? 3.277 26.266 8.422 1 92.31 30 VAL B CA 1
ATOM 1460 C C . VAL B 1 30 ? 2.229 25.359 9.055 1 92.31 30 VAL B C 1
ATOM 1462 O O . VAL B 1 30 ? 2.041 25.375 10.273 1 92.31 30 VAL B O 1
ATOM 1465 N N . PHE B 1 31 ? 1.643 24.562 8.234 1 93.88 31 PHE B N 1
ATOM 1466 C CA . PHE B 1 31 ? 0.612 23.625 8.68 1 93.88 31 PHE B CA 1
ATOM 1467 C C . PHE B 1 31 ? 1.176 22.625 9.688 1 93.88 31 PHE B C 1
ATOM 1469 O O . PHE B 1 31 ? 0.611 22.453 10.766 1 93.88 31 PHE B O 1
ATOM 1476 N N . LEU B 1 32 ? 2.266 22.031 9.398 1 92.06 32 LEU B N 1
ATOM 1477 C CA . LEU B 1 32 ? 2.846 21.016 10.273 1 92.06 32 LEU B CA 1
ATOM 1478 C C . LEU B 1 32 ? 3.287 21.641 11.602 1 92.06 32 LEU B C 1
ATOM 1480 O O . LEU B 1 32 ? 3.184 21 12.648 1 92.06 32 LEU B O 1
ATOM 1484 N N . ARG B 1 33 ? 3.766 22.859 11.523 1 90.44 33 ARG B N 1
ATOM 1485 C CA . ARG B 1 33 ? 4.133 23.562 12.75 1 90.44 33 ARG B CA 1
ATOM 1486 C C . ARG B 1 33 ? 2.91 23.812 13.625 1 90.44 33 ARG B C 1
ATOM 1488 O O . ARG B 1 33 ? 2.969 23.641 14.844 1 90.44 33 ARG B O 1
ATOM 1495 N N . GLN B 1 34 ? 1.882 24.188 13.008 1 91.25 34 GLN B N 1
ATOM 1496 C CA . GLN B 1 34 ? 0.639 24.422 13.734 1 91.25 34 GLN B CA 1
ATOM 1497 C C . GLN B 1 34 ? 0.123 23.125 14.367 1 91.25 34 GLN B C 1
ATOM 1499 O O . GLN B 1 34 ? -0.331 23.141 15.516 1 91.25 34 GLN B O 1
ATOM 1504 N N . VAL B 1 35 ? 0.151 22.047 13.641 1 91.69 35 VAL B N 1
ATOM 1505 C CA . VAL B 1 35 ? -0.299 20.75 14.133 1 91.69 35 VAL B CA 1
ATOM 1506 C C . VAL B 1 35 ? 0.474 20.375 15.391 1 91.69 35 VAL B C 1
ATOM 1508 O O . VAL B 1 35 ? -0.115 19.922 16.375 1 91.69 35 VAL B O 1
ATOM 1511 N N . LEU B 1 36 ? 1.729 20.594 15.344 1 88.25 36 LEU B N 1
ATOM 1512 C CA . LEU B 1 36 ? 2.586 20.281 16.484 1 88.25 36 LEU B CA 1
ATOM 1513 C C . LEU B 1 36 ? 2.299 21.203 17.656 1 88.25 36 LEU B C 1
ATOM 1515 O O . LEU B 1 36 ? 2.143 20.75 18.781 1 88.25 36 LEU B O 1
ATOM 1519 N N . SER B 1 37 ? 2.135 22.484 17.406 1 89 37 SER B N 1
ATOM 1520 C CA . SER B 1 37 ? 2.006 23.484 18.453 1 89 37 SER B CA 1
ATOM 1521 C C . SER B 1 37 ? 0.64 23.422 19.141 1 89 37 SER B C 1
ATOM 1523 O O . SER B 1 37 ? 0.512 23.703 20.328 1 89 37 SER B O 1
ATOM 1525 N N . GLU B 1 38 ? -0.313 22.969 18.406 1 90.62 38 GLU B N 1
ATOM 1526 C CA . GLU B 1 38 ? -1.675 22.969 18.938 1 90.62 38 GLU B CA 1
ATOM 1527 C C . GLU B 1 38 ? -2.057 21.609 19.5 1 90.62 38 GLU B C 1
ATOM 1529 O O . GLU B 1 38 ? -3.178 21.406 19.969 1 90.62 38 GLU B O 1
ATOM 1534 N N . GLY B 1 39 ? -1.221 20.672 19.406 1 88.5 39 GLY B N 1
ATOM 1535 C CA . GLY B 1 39 ? -1.403 19.391 20.078 1 88.5 39 GLY B CA 1
ATOM 1536 C C . GLY B 1 39 ? -2.352 18.453 19.359 1 88.5 39 GLY B C 1
ATOM 1537 O O . GLY B 1 39 ? -3.09 17.703 19.984 1 88.5 39 GLY B O 1
ATOM 1538 N N . TYR B 1 40 ? -2.338 18.531 18.047 1 92.19 40 TYR B N 1
ATOM 1539 C CA . TYR B 1 40 ? -3.123 17.594 17.266 1 92.19 40 TYR B CA 1
ATOM 1540 C C . TYR B 1 40 ? -2.535 16.188 17.359 1 92.19 40 TYR B C 1
ATOM 1542 O O . TYR B 1 40 ? -1.313 16.016 17.422 1 92.19 40 TYR B O 1
ATOM 1550 N N . GLU B 1 41 ? -3.404 15.25 17.422 1 94.19 41 GLU B N 1
ATOM 1551 C CA . GLU B 1 41 ? -2.973 13.867 17.25 1 94.19 41 GLU B CA 1
ATOM 1552 C C . GLU B 1 41 ? -2.924 13.484 15.773 1 94.19 41 GLU B C 1
ATOM 1554 O O . GLU B 1 41 ? -3.898 13.68 15.039 1 94.19 41 GLU B O 1
ATOM 1559 N N . VAL B 1 42 ? -1.822 12.938 15.445 1 95.44 42 VAL B N 1
ATOM 1560 C CA . VAL B 1 42 ? -1.641 12.562 14.047 1 95.44 42 VAL B CA 1
ATOM 1561 C C . VAL B 1 42 ? -1.665 11.039 13.914 1 95.44 42 VAL B C 1
ATOM 1563 O O . VAL B 1 42 ? -0.942 10.336 14.617 1 95.44 42 VAL B O 1
ATOM 1566 N N . TYR B 1 43 ? -2.537 10.555 13.062 1 96.31 43 TYR B N 1
ATOM 1567 C CA . TYR B 1 43 ? -2.623 9.133 12.75 1 96.31 43 TYR B CA 1
ATOM 1568 C C . TYR B 1 43 ? -2.092 8.844 11.352 1 96.31 43 TYR B C 1
ATOM 1570 O O . TYR B 1 43 ? -2.516 9.477 10.375 1 96.31 43 TYR B O 1
ATOM 1578 N N . LEU B 1 44 ? -1.159 7.961 11.289 1 96.44 44 LEU B N 1
ATOM 1579 C CA . LEU B 1 44 ? -0.562 7.574 10.016 1 96.44 44 LEU B CA 1
ATOM 1580 C C . LEU B 1 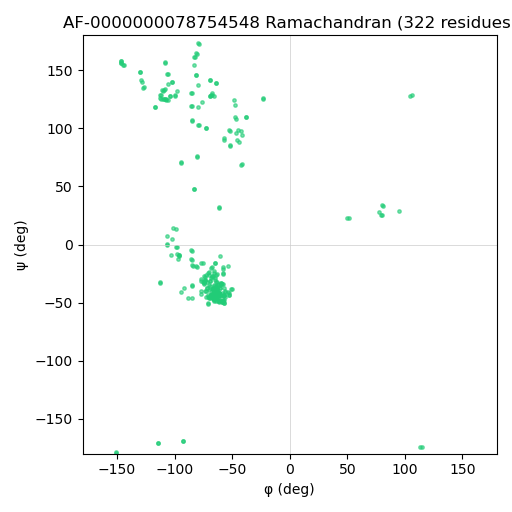44 ? -0.604 6.062 9.828 1 96.44 44 LEU B C 1
ATOM 1582 O O . LEU B 1 44 ? -0.375 5.312 10.781 1 96.44 44 LEU B O 1
ATOM 1586 N N . PRO B 1 45 ? -1.003 5.613 8.594 1 97.19 45 PRO B N 1
ATOM 1587 C CA . PRO B 1 45 ? -0.708 4.203 8.328 1 97.19 45 PRO B CA 1
ATOM 1588 C C . PRO B 1 45 ? 0.791 3.912 8.289 1 97.19 45 PRO B C 1
ATOM 1590 O O . PRO B 1 45 ? 1.567 4.719 7.77 1 97.19 45 PRO B O 1
ATOM 1593 N N . ARG B 1 46 ? 1.176 2.84 8.844 1 94.75 46 ARG B N 1
ATOM 1594 C CA . ARG B 1 46 ? 2.598 2.514 8.875 1 94.75 46 ARG B CA 1
ATOM 1595 C C . ARG B 1 46 ? 3.176 2.451 7.461 1 94.75 46 ARG B C 1
ATOM 1597 O O . ARG B 1 46 ? 4.344 2.781 7.25 1 94.75 46 ARG B O 1
ATOM 1604 N N . LEU B 1 47 ? 2.379 2.186 6.488 1 96.19 47 LEU B N 1
ATOM 1605 C CA . LEU B 1 47 ? 2.773 2.123 5.086 1 96.19 47 LEU B CA 1
ATOM 1606 C C . LEU B 1 47 ? 3.232 3.49 4.586 1 96.19 47 LEU B C 1
ATOM 1608 O O . LEU B 1 47 ? 3.859 3.592 3.529 1 96.19 47 LEU B O 1
ATOM 1612 N N . PHE B 1 48 ? 2.912 4.512 5.305 1 94.88 48 PHE B N 1
ATOM 1613 C CA . PHE B 1 48 ? 3.408 5.855 5.035 1 94.88 48 PHE B CA 1
ATOM 1614 C C . PHE B 1 48 ? 4.93 5.863 4.949 1 94.88 48 PHE B C 1
ATOM 1616 O O . PHE B 1 48 ? 5.504 6.531 4.082 1 94.88 48 PHE B O 1
ATOM 1623 N N . LEU B 1 49 ? 5.574 5.137 5.812 1 91.75 49 LEU B N 1
ATOM 1624 C CA . LEU B 1 49 ? 7.031 5.094 5.844 1 91.75 49 LEU B CA 1
ATOM 1625 C C . LEU B 1 49 ? 7.59 4.543 4.535 1 91.75 49 LEU B C 1
ATOM 1627 O O . LEU B 1 49 ? 8.57 5.07 4.004 1 91.75 49 LEU B O 1
ATOM 1631 N N . LEU B 1 50 ? 6.953 3.539 4.059 1 93.25 50 LEU B N 1
ATOM 1632 C CA . LEU B 1 50 ? 7.379 2.938 2.799 1 93.25 50 LEU B CA 1
ATOM 1633 C C . LEU B 1 50 ? 7.16 3.898 1.636 1 93.25 50 LEU B C 1
ATOM 1635 O O . LEU B 1 50 ? 8.039 4.055 0.781 1 93.25 50 LEU B O 1
ATOM 1639 N N . GLU B 1 51 ? 5.988 4.52 1.633 1 94.06 51 GLU B N 1
ATOM 1640 C CA . GLU B 1 51 ? 5.695 5.512 0.604 1 94.06 51 GLU B CA 1
ATOM 1641 C C . GLU B 1 51 ? 6.734 6.625 0.602 1 94.06 51 GLU B C 1
ATOM 1643 O O . GLU B 1 51 ? 7.184 7.062 -0.461 1 94.06 51 GLU B O 1
ATOM 1648 N N . LEU B 1 52 ? 7.07 7.062 1.702 1 90.62 52 LEU B N 1
ATOM 1649 C CA . LEU B 1 52 ? 8.031 8.156 1.838 1 90.62 52 LEU B CA 1
ATOM 1650 C C . LEU B 1 52 ? 9.398 7.742 1.316 1 90.62 52 LEU B C 1
ATOM 1652 O O . LEU B 1 52 ? 10.031 8.484 0.563 1 90.62 52 LEU B O 1
ATOM 1656 N N . ILE B 1 53 ? 9.859 6.582 1.676 1 89.94 53 ILE B N 1
ATOM 1657 C CA . ILE B 1 53 ? 11.188 6.109 1.28 1 89.94 53 ILE B CA 1
ATOM 1658 C C . ILE B 1 53 ? 11.234 5.938 -0.236 1 89.94 53 ILE B C 1
ATOM 1660 O O . ILE B 1 53 ? 12.203 6.359 -0.882 1 89.94 53 ILE B O 1
ATOM 1664 N N . VAL B 1 54 ? 10.25 5.336 -0.786 1 92.5 54 VAL B N 1
ATOM 1665 C CA . VAL B 1 54 ? 10.195 5.086 -2.223 1 92.5 54 VAL B CA 1
ATOM 1666 C C . VAL B 1 54 ? 10.219 6.414 -2.979 1 92.5 54 VAL B C 1
ATOM 1668 O O . VAL B 1 54 ? 10.945 6.562 -3.959 1 92.5 54 VAL B O 1
ATOM 1671 N N . THR B 1 55 ? 9.477 7.359 -2.516 1 91.19 55 THR B N 1
ATOM 1672 C CA . THR B 1 55 ? 9.383 8.656 -3.174 1 91.19 55 THR B CA 1
ATOM 1673 C C . THR B 1 55 ? 10.703 9.414 -3.061 1 91.19 55 THR B C 1
ATOM 1675 O O . THR B 1 55 ? 11.195 9.969 -4.047 1 91.19 55 THR B O 1
ATOM 1678 N N . LEU B 1 56 ? 11.266 9.406 -1.907 1 87.31 56 LEU B N 1
ATOM 1679 C CA . LEU B 1 56 ? 12.508 10.141 -1.679 1 87.31 56 LEU B CA 1
ATOM 1680 C C . LEU B 1 56 ? 13.656 9.523 -2.471 1 87.31 56 LEU B C 1
ATOM 1682 O O . LEU B 1 56 ? 14.508 10.242 -2.992 1 87.31 56 LEU B O 1
ATOM 1686 N N . ARG B 1 57 ? 13.664 8.266 -2.543 1 87.38 57 ARG B N 1
ATOM 1687 C CA . ARG B 1 57 ? 14.68 7.598 -3.342 1 87.38 57 ARG B CA 1
ATOM 1688 C C . ARG B 1 57 ? 14.57 7.988 -4.812 1 87.38 57 ARG B C 1
ATOM 1690 O O . ARG B 1 57 ? 15.586 8.234 -5.473 1 87.38 57 ARG B O 1
ATOM 1697 N N . ALA B 1 58 ? 13.398 8.016 -5.258 1 85.81 58 ALA B N 1
ATOM 1698 C CA . ALA B 1 58 ? 13.172 8.375 -6.656 1 85.81 58 ALA B CA 1
ATOM 1699 C C . ALA B 1 58 ? 13.578 9.82 -6.922 1 85.81 58 ALA B C 1
ATOM 1701 O O . ALA B 1 58 ? 14.055 10.148 -8.008 1 85.81 58 ALA B O 1
ATOM 1702 N N . MET B 1 59 ? 13.492 10.688 -5.918 1 83.31 59 MET B N 1
ATOM 1703 C CA . MET B 1 59 ? 13.734 12.117 -6.078 1 83.31 59 MET B CA 1
ATOM 1704 C C . MET B 1 59 ? 15.211 12.438 -5.887 1 83.31 59 MET B C 1
ATOM 1706 O O . MET B 1 59 ? 15.758 13.297 -6.582 1 83.31 59 MET B O 1
ATOM 1710 N N . LEU B 1 60 ? 15.758 11.859 -4.828 1 77.19 60 LEU B N 1
ATOM 1711 C CA . LEU B 1 60 ? 17.062 12.328 -4.383 1 77.19 60 LEU B CA 1
ATOM 1712 C C . LEU B 1 60 ? 18.156 11.367 -4.809 1 77.19 60 LEU B C 1
ATOM 1714 O O . LEU B 1 60 ? 19.344 11.703 -4.766 1 77.19 60 LEU B O 1
ATOM 1718 N N . ASN B 1 61 ? 17.781 10.344 -5.266 1 71.38 61 ASN B N 1
ATOM 1719 C CA . ASN B 1 61 ? 18.766 9.32 -5.59 1 71.38 61 ASN B CA 1
ATOM 1720 C C . ASN B 1 61 ? 19.719 9.07 -4.422 1 71.38 61 ASN B C 1
ATOM 1722 O O . ASN B 1 61 ? 20.922 8.938 -4.613 1 71.38 61 ASN B O 1
ATOM 1726 N N . VAL B 1 62 ? 19.281 9.406 -3.217 1 63.62 62 VAL B N 1
ATOM 1727 C CA . VAL B 1 62 ? 20.125 9.18 -2.043 1 63.62 62 VAL B CA 1
ATOM 1728 C C . VAL B 1 62 ? 19.719 7.879 -1.356 1 63.62 62 VAL B C 1
ATOM 1730 O O . VAL B 1 62 ? 18.547 7.664 -1.062 1 63.62 62 VAL B O 1
ATOM 1733 N N . LYS B 1 63 ? 20.781 7.047 -1.043 1 66.44 63 LYS B N 1
ATOM 1734 C CA . LYS B 1 63 ? 20.641 5.82 -0.268 1 66.44 63 LYS B CA 1
ATOM 1735 C C . LYS B 1 63 ? 20.547 6.121 1.226 1 66.44 63 LYS B C 1
ATOM 1737 O O . LYS B 1 63 ? 21.141 7.086 1.707 1 66.44 63 LYS B O 1
ATOM 1742 N N . SER B 1 64 ? 19.688 5.504 2.033 1 68.5 64 SER B N 1
ATOM 1743 C CA . SER B 1 64 ? 19.641 5.492 3.492 1 68.5 64 SER B CA 1
ATOM 1744 C C . SER B 1 64 ? 18.688 6.566 4.023 1 68.5 64 SER B C 1
ATOM 1746 O O . SER B 1 64 ? 18.938 7.145 5.082 1 68.5 64 SER B O 1
ATOM 1748 N N . VAL B 1 65 ? 17.766 6.852 3.283 1 68.19 65 VAL B N 1
ATOM 1749 C CA . VAL B 1 65 ? 16.766 7.844 3.662 1 68.19 65 VAL B CA 1
ATOM 1750 C C . VAL B 1 65 ? 15.883 7.285 4.777 1 68.19 65 VAL B C 1
ATOM 1752 O O . VAL B 1 65 ? 15.438 8.031 5.66 1 68.19 65 VAL B O 1
ATOM 1755 N N . TYR B 1 66 ? 15.828 5.977 4.844 1 65.75 66 TYR B N 1
ATOM 1756 C CA . TYR B 1 66 ? 14.922 5.352 5.801 1 65.75 66 TYR B CA 1
ATOM 1757 C C . TYR B 1 66 ? 15.328 5.684 7.234 1 65.75 66 TYR B C 1
ATOM 1759 O O . TYR B 1 66 ? 14.492 6.098 8.039 1 65.75 66 TYR B O 1
ATOM 1767 N N . SER B 1 67 ? 16.547 5.496 7.406 1 66.06 67 SER B N 1
ATOM 1768 C CA . SER B 1 67 ? 17.016 5.691 8.773 1 66.06 67 SER B CA 1
ATOM 1769 C C . SER B 1 67 ? 16.734 7.109 9.258 1 66.06 67 SER B C 1
ATOM 1771 O O . SER B 1 67 ? 16.281 7.312 10.383 1 66.06 67 SER B O 1
ATOM 1773 N N . THR B 1 68 ? 16.938 8.031 8.438 1 67.81 68 THR B N 1
ATOM 1774 C CA . THR B 1 68 ? 16.766 9.43 8.82 1 67.81 68 THR B CA 1
ATOM 1775 C C . THR B 1 68 ? 15.289 9.766 9 1 67.81 68 THR B C 1
ATOM 1777 O O . THR B 1 68 ? 14.914 10.406 9.984 1 67.81 68 THR B O 1
ATOM 1780 N N . LEU B 1 69 ? 14.531 9.328 8.141 1 66.31 69 LEU B N 1
ATOM 1781 C CA . LEU B 1 69 ? 13.109 9.633 8.172 1 66.31 69 LEU B CA 1
ATOM 1782 C C . LEU B 1 69 ? 12.414 8.898 9.312 1 66.31 69 LEU B C 1
ATOM 1784 O O . LEU B 1 69 ? 11.586 9.484 10.016 1 66.31 69 LEU B O 1
ATOM 1788 N N . ALA B 1 70 ? 12.688 7.602 9.336 1 61.94 70 ALA B N 1
ATOM 1789 C CA . ALA B 1 70 ? 12.133 6.832 10.445 1 61.94 70 ALA B CA 1
ATOM 1790 C C . ALA B 1 70 ? 12.438 7.504 11.781 1 61.94 70 ALA B C 1
ATOM 1792 O O . ALA B 1 70 ? 11.57 7.559 12.664 1 61.94 70 ALA B O 1
ATOM 1793 N N . ARG B 1 71 ? 13.539 7.984 11.82 1 61.03 71 ARG B N 1
ATOM 1794 C CA . ARG B 1 71 ? 13.945 8.609 13.078 1 61.03 71 ARG B CA 1
ATOM 1795 C C . ARG B 1 71 ? 13.219 9.938 13.281 1 61.03 71 ARG B C 1
ATOM 1797 O O . ARG B 1 71 ? 12.805 10.25 14.398 1 61.03 71 ARG B O 1
ATOM 1804 N N . GLN B 1 72 ? 13.148 10.711 12.297 1 62.16 72 GLN B N 1
ATOM 1805 C CA . GLN B 1 72 ? 12.547 12.039 12.406 1 62.16 72 GLN B CA 1
ATOM 1806 C C . GLN B 1 72 ? 11.039 11.945 12.633 1 62.16 72 GLN B C 1
ATOM 1808 O O . GLN B 1 72 ? 10.484 12.695 13.438 1 62.16 72 GLN B O 1
ATOM 1813 N N . TRP B 1 73 ? 10.469 11.023 11.977 1 61.81 73 TRP B N 1
ATOM 1814 C CA . TRP B 1 73 ? 9.008 10.969 12.047 1 61.81 73 TRP B CA 1
ATOM 1815 C C . TRP B 1 73 ? 8.547 10.008 13.141 1 61.81 73 TRP B C 1
ATOM 1817 O O . TRP B 1 73 ? 7.516 10.234 13.773 1 61.81 73 TRP B O 1
ATOM 1827 N N . ALA B 1 74 ? 9.234 8.898 13.219 1 55.06 74 ALA B N 1
ATOM 1828 C CA . ALA B 1 74 ? 8.922 7.953 14.281 1 55.06 74 ALA B CA 1
ATOM 1829 C C . ALA B 1 74 ? 8.969 8.633 15.648 1 55.06 74 ALA B C 1
ATOM 1831 O O . ALA B 1 74 ? 8.305 8.188 16.594 1 55.06 74 ALA B O 1
ATOM 1832 N N . ILE B 1 75 ? 9.594 9.719 15.672 1 54.56 75 ILE B N 1
ATOM 1833 C CA . ILE B 1 75 ? 9.875 10.234 17 1 54.56 75 ILE B CA 1
ATOM 1834 C C . ILE B 1 75 ? 8.898 11.359 17.328 1 54.56 75 ILE B C 1
ATOM 1836 O O . ILE B 1 75 ? 8.883 11.867 18.453 1 54.56 75 ILE B O 1
ATOM 1840 N N . ALA B 1 76 ? 8.031 11.523 16.438 1 68.62 76 ALA B N 1
ATOM 1841 C CA . ALA B 1 76 ? 7.137 12.594 16.859 1 68.62 76 ALA B CA 1
ATOM 1842 C C . ALA B 1 76 ? 6.102 12.078 17.859 1 68.62 76 ALA B C 1
ATOM 1844 O O . ALA B 1 76 ? 5.418 11.086 17.594 1 68.62 76 ALA B O 1
ATOM 1845 N N . ASP B 1 77 ? 6.066 12.547 19.031 1 76.88 77 ASP B N 1
ATOM 1846 C CA . ASP B 1 77 ? 5.266 12.102 20.172 1 76.88 77 ASP B CA 1
ATOM 1847 C C . ASP B 1 77 ? 3.775 12.148 19.844 1 76.88 77 ASP B C 1
ATOM 1849 O O . ASP B 1 77 ? 2.973 11.477 20.5 1 76.88 77 ASP B O 1
ATOM 1853 N N . ASN B 1 78 ? 3.457 12.867 18.875 1 86.88 78 ASN B N 1
ATOM 1854 C CA . ASN B 1 78 ? 2.031 13.031 18.625 1 86.88 78 ASN B CA 1
ATOM 1855 C C . ASN B 1 78 ? 1.559 12.148 17.469 1 86.88 78 ASN B C 1
ATOM 1857 O O . ASN B 1 78 ? 0.444 12.312 16.984 1 86.88 78 ASN B O 1
ATOM 1861 N N . VAL B 1 79 ? 2.41 11.172 17.062 1 92.44 79 VAL B N 1
ATOM 1862 C CA . VAL B 1 79 ? 2.055 10.328 15.938 1 92.44 79 VAL B CA 1
ATOM 1863 C C . VAL B 1 79 ? 1.617 8.953 16.438 1 92.44 79 VAL B C 1
ATOM 1865 O O . VAL B 1 79 ? 2.299 8.336 17.25 1 92.44 79 VAL B O 1
ATOM 1868 N N . ARG B 1 80 ? 0.473 8.531 15.992 1 94.12 80 ARG B N 1
ATOM 1869 C CA . ARG B 1 80 ? -0.031 7.172 16.203 1 94.12 80 ARG B CA 1
ATOM 1870 C C . ARG B 1 80 ? -0.063 6.398 14.883 1 94.12 80 ARG B C 1
ATOM 1872 O O . ARG B 1 80 ? -0.592 6.887 13.883 1 94.12 80 ARG B O 1
ATOM 1879 N N . TRP B 1 81 ? 0.459 5.188 14.961 1 94.44 81 TRP B N 1
ATOM 1880 C CA . TRP B 1 81 ? 0.593 4.379 13.758 1 94.44 81 TRP B CA 1
ATOM 1881 C C . TRP B 1 81 ? -0.51 3.328 13.688 1 94.44 81 TRP B C 1
ATOM 1883 O O . TRP B 1 81 ? -0.852 2.705 14.695 1 94.44 81 TRP B O 1
ATOM 1893 N N . LEU B 1 82 ? -1.041 3.117 12.492 1 97.06 82 LEU B N 1
ATOM 1894 C CA . LEU B 1 82 ? -1.966 2.018 12.242 1 97.06 82 LEU B CA 1
ATOM 1895 C C . LEU B 1 82 ? -1.338 0.979 11.312 1 97.06 82 LEU B C 1
ATOM 1897 O O . LEU B 1 82 ? -0.829 1.322 10.25 1 97.06 82 LEU B O 1
ATOM 1901 N N . ASP B 1 83 ? -1.395 -0.283 11.773 1 97.62 83 ASP B N 1
ATOM 1902 C CA . ASP B 1 83 ? -0.975 -1.396 10.922 1 97.62 83 ASP B CA 1
ATOM 1903 C C . ASP B 1 83 ? -2.088 -1.801 9.961 1 97.62 83 ASP B C 1
ATOM 1905 O O . ASP B 1 83 ? -3.271 -1.681 10.281 1 97.62 83 ASP B O 1
ATOM 1909 N N . ALA B 1 84 ? -1.635 -2.232 8.734 1 97.69 84 ALA B N 1
ATOM 1910 C CA .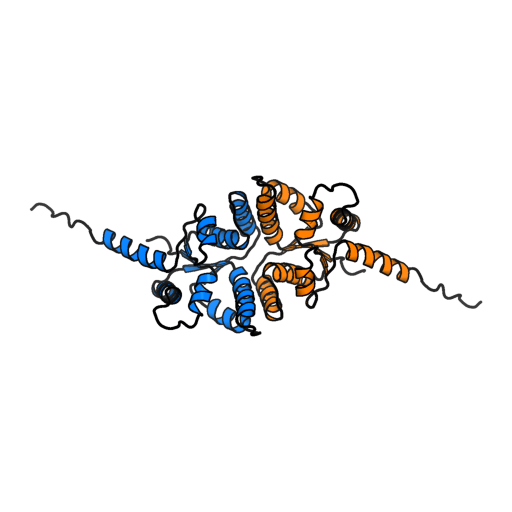 ALA B 1 84 ? -2.615 -2.805 7.816 1 97.69 84 ALA B CA 1
ATOM 1911 C C . ALA B 1 84 ? -2.908 -4.262 8.164 1 97.69 84 ALA B C 1
ATOM 1913 O O . ALA B 1 84 ? -2.508 -5.172 7.438 1 97.69 84 ALA B O 1
ATOM 1914 N N . ASP B 1 85 ? -3.678 -4.379 9.211 1 96.88 85 ASP B N 1
ATOM 1915 C CA . ASP B 1 85 ? -4.117 -5.711 9.617 1 96.88 85 ASP B CA 1
ATOM 1916 C C . ASP B 1 85 ? -5.465 -6.059 8.984 1 96.88 85 ASP B C 1
ATOM 1918 O O . ASP B 1 85 ? -5.91 -5.391 8.055 1 96.88 85 ASP B O 1
ATOM 1922 N N . SER B 1 86 ? -6.031 -7.152 9.492 1 94.12 86 SER B N 1
ATOM 1923 C CA . SER B 1 86 ? -7.254 -7.68 8.898 1 94.12 86 SER B CA 1
ATOM 1924 C C . SER B 1 86 ? -8.391 -6.664 8.969 1 94.12 86 SER B C 1
ATOM 1926 O O . SER B 1 86 ? -9.094 -6.441 7.984 1 94.12 86 SER B O 1
ATOM 1928 N N . GLN B 1 87 ? -8.523 -6.02 10.117 1 95.5 87 GLN B N 1
ATOM 1929 C CA . GLN B 1 87 ? -9.586 -5.035 10.281 1 95.5 87 GLN B CA 1
ATOM 1930 C C . GLN B 1 87 ? -9.359 -3.826 9.383 1 95.5 87 GLN B C 1
ATOM 1932 O O . GLN B 1 87 ? -10.289 -3.35 8.727 1 95.5 87 GLN B O 1
ATOM 1937 N N . PHE B 1 88 ? -8.234 -3.365 9.383 1 97.31 88 PHE B N 1
ATOM 1938 C CA . PHE B 1 88 ? -7.859 -2.229 8.547 1 97.31 88 PHE B CA 1
ATOM 1939 C C . PHE B 1 88 ? -8.102 -2.537 7.074 1 97.31 88 PHE B C 1
ATOM 1941 O O . PHE B 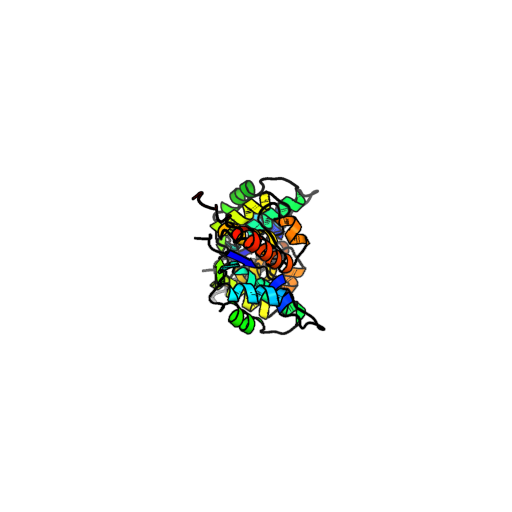1 88 ? -8.734 -1.754 6.363 1 97.31 88 PHE B O 1
ATOM 1948 N N . THR B 1 89 ? -7.633 -3.662 6.617 1 94.94 89 THR B N 1
ATOM 1949 C CA . THR B 1 89 ? -7.727 -4.031 5.207 1 94.94 89 THR B CA 1
ATOM 1950 C C . THR B 1 89 ? -9.18 -4.254 4.805 1 94.94 89 THR B C 1
ATOM 1952 O O . THR B 1 89 ? -9.594 -3.871 3.707 1 94.94 89 THR B O 1
ATOM 1955 N N . ARG B 1 90 ? -9.898 -4.832 5.684 1 92.56 90 ARG B N 1
ATOM 1956 C CA . ARG B 1 90 ? -11.32 -5.008 5.402 1 92.56 90 ARG B CA 1
ATOM 1957 C C . ARG B 1 90 ? -12.016 -3.664 5.211 1 92.56 90 ARG B C 1
ATOM 1959 O O . ARG B 1 90 ? -12.773 -3.482 4.254 1 92.56 90 ARG B O 1
ATOM 1966 N N . ALA B 1 91 ? -11.758 -2.771 6.109 1 95.12 91 ALA B N 1
ATOM 1967 C CA . ALA B 1 91 ? -12.352 -1.44 6.02 1 95.12 91 ALA B CA 1
ATOM 1968 C C . ALA B 1 91 ? -11.922 -0.734 4.738 1 95.12 91 ALA B C 1
ATOM 1970 O O . ALA B 1 91 ? -12.727 -0.076 4.078 1 95.12 91 ALA B O 1
ATOM 1971 N N . ALA B 1 92 ? -10.664 -0.871 4.414 1 96 92 ALA B N 1
ATOM 1972 C CA . ALA B 1 92 ? -10.156 -0.257 3.189 1 96 92 ALA B CA 1
ATOM 1973 C C . ALA B 1 92 ? -10.82 -0.861 1.955 1 96 92 ALA B C 1
ATOM 1975 O O . ALA B 1 92 ? -11.172 -0.141 1.02 1 96 92 ALA B O 1
ATOM 1976 N N . CYS B 1 93 ? -11 -2.131 1.961 1 92.5 93 CYS B N 1
ATOM 1977 C CA . CYS B 1 93 ? -11.641 -2.82 0.85 1 92.5 93 CYS B CA 1
ATOM 1978 C C . CYS B 1 93 ? -13.094 -2.379 0.701 1 92.5 93 CYS B C 1
ATOM 1980 O O . CYS B 1 93 ? -13.57 -2.172 -0.416 1 92.5 93 CYS B O 1
ATOM 1982 N N . GLU B 1 94 ? -13.727 -2.232 1.802 1 91.12 94 GLU B N 1
ATOM 1983 C CA . GLU B 1 94 ? -15.117 -1.774 1.778 1 91.12 94 GLU B CA 1
ATOM 1984 C C . GLU B 1 94 ? -15.219 -0.368 1.195 1 91.12 94 GLU B C 1
ATOM 1986 O O . GLU B 1 94 ? -16.125 -0.086 0.403 1 91.12 94 GLU B O 1
ATOM 1991 N N . LEU B 1 95 ? -14.359 0.434 1.583 1 92.31 95 LEU B N 1
ATOM 1992 C CA . LEU B 1 95 ? -14.352 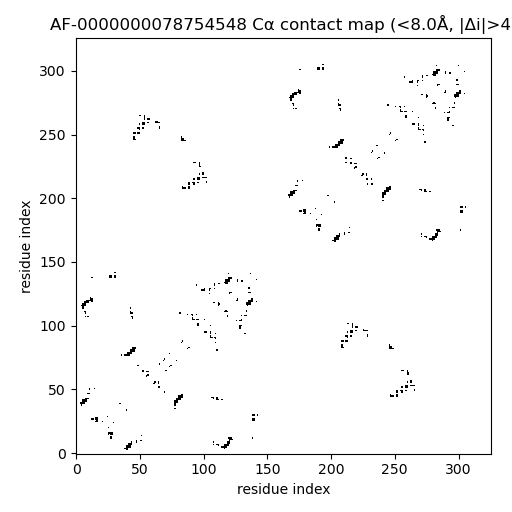1.798 1.063 1 92.31 95 LEU B CA 1
ATOM 1993 C C . LEU B 1 95 ? -14.055 1.808 -0.432 1 92.31 95 LEU B C 1
ATOM 1995 O O . LEU B 1 95 ? -14.703 2.525 -1.194 1 92.31 95 LEU B O 1
ATOM 1999 N N . ALA B 1 96 ? -13.078 1.05 -0.811 1 91.19 96 ALA B N 1
ATOM 2000 C CA . ALA B 1 96 ? -12.68 0.984 -2.215 1 91.19 96 ALA B CA 1
ATOM 2001 C C . ALA B 1 96 ? -13.805 0.421 -3.076 1 91.19 96 ALA B C 1
ATOM 2003 O O . ALA B 1 96 ? -13.953 0.799 -4.242 1 91.19 96 ALA B O 1
ATOM 2004 N N . ASP B 1 97 ? -14.555 -0.455 -2.48 1 88.38 97 ASP B N 1
ATOM 2005 C CA . ASP B 1 97 ? -15.672 -1.087 -3.186 1 88.38 97 ASP B CA 1
ATOM 2006 C C . ASP B 1 97 ? -16.781 -0.077 -3.486 1 88.38 97 ASP B C 1
ATOM 2008 O O . ASP B 1 97 ? -17.609 -0.309 -4.359 1 88.38 97 ASP B O 1
ATOM 2012 N N . GLN B 1 98 ? -16.812 1.037 -2.783 1 83.94 98 GLN B N 1
ATOM 2013 C CA . GLN B 1 98 ? -17.875 2.037 -2.895 1 83.94 98 GLN B CA 1
ATOM 2014 C C . GLN B 1 98 ? -17.453 3.174 -3.824 1 83.94 98 GLN B C 1
ATOM 2016 O O . GLN B 1 98 ? -18.281 4.02 -4.188 1 83.94 98 GLN B O 1
ATOM 2021 N N . GLY B 1 99 ? -16.219 3.188 -4.223 1 80.12 99 GLY B N 1
ATOM 2022 C CA . GLY B 1 99 ? -15.781 4.348 -4.977 1 80.12 99 GLY B CA 1
ATOM 2023 C C . GLY B 1 99 ? -14.664 4.039 -5.953 1 80.12 99 GLY B C 1
ATOM 2024 O O . GLY B 1 99 ? -14.289 2.877 -6.129 1 80.12 99 GLY B O 1
ATOM 2025 N N . ASP B 1 100 ? -14.242 5.141 -6.633 1 87.88 100 ASP B N 1
ATOM 2026 C CA . ASP B 1 100 ? -13.117 5.086 -7.566 1 87.88 100 ASP B CA 1
ATOM 2027 C C . ASP B 1 100 ? -11.812 5.488 -6.879 1 87.88 100 ASP B C 1
ATOM 2029 O O . ASP B 1 100 ? -11.234 6.531 -7.199 1 87.88 100 ASP B O 1
ATOM 2033 N N . LEU B 1 101 ? -11.383 4.559 -6.004 1 93.88 101 LEU B N 1
ATOM 2034 C CA . LEU B 1 101 ? -10.203 4.879 -5.207 1 93.88 101 LEU B CA 1
ATOM 2035 C C . LEU B 1 101 ? -8.984 4.094 -5.695 1 93.88 101 LEU B C 1
ATOM 2037 O O . LEU B 1 101 ? -9.117 2.936 -6.102 1 93.88 101 LEU B O 1
ATOM 2041 N N . ARG B 1 102 ? -7.828 4.723 -5.582 1 96 102 ARG B N 1
ATOM 2042 C CA . ARG B 1 102 ? -6.566 3.99 -5.664 1 96 102 ARG B CA 1
ATOM 2043 C C . ARG B 1 102 ? -6.227 3.338 -4.328 1 96 102 ARG B C 1
ATOM 2045 O O . ARG B 1 102 ? -6.836 3.654 -3.303 1 96 102 ARG B O 1
ATOM 2052 N N . VAL B 1 103 ? -5.312 2.438 -4.383 1 96.5 103 VAL B N 1
ATOM 2053 C CA . VAL B 1 103 ? -4.914 1.722 -3.174 1 96.5 103 VAL B CA 1
ATOM 2054 C C . VAL B 1 103 ? -4.441 2.715 -2.117 1 96.5 103 VAL B C 1
ATOM 2056 O O . VAL B 1 103 ? -4.902 2.68 -0.973 1 96.5 103 VAL B O 1
ATOM 2059 N N . SER B 1 104 ? -3.588 3.627 -2.459 1 97.56 104 SER B N 1
ATOM 2060 C CA . SER B 1 104 ? -3.074 4.609 -1.512 1 97.56 104 SER B CA 1
ATOM 2061 C C . SER B 1 104 ? -4.191 5.496 -0.975 1 97.56 104 SER B C 1
ATOM 2063 O O . SER B 1 104 ? -4.207 5.84 0.209 1 97.56 104 SER B O 1
ATOM 2065 N N . ASP B 1 105 ? -5.148 5.871 -1.829 1 97.69 105 ASP B N 1
ATOM 2066 C CA . ASP B 1 105 ? -6.301 6.652 -1.39 1 97.69 105 ASP B CA 1
ATOM 2067 C C . ASP B 1 105 ? -7.062 5.934 -0.279 1 97.69 105 ASP B C 1
ATOM 2069 O O . ASP B 1 105 ? -7.359 6.523 0.76 1 97.69 105 ASP B O 1
ATOM 2073 N N . ALA B 1 106 ? -7.363 4.68 -0.554 1 97.31 106 ALA B N 1
ATOM 2074 C CA . ALA B 1 106 ? -8.141 3.883 0.394 1 97.31 106 ALA B CA 1
ATOM 2075 C C . ALA B 1 106 ? -7.41 3.76 1.729 1 97.31 106 ALA B C 1
ATOM 2077 O O . ALA B 1 106 ? -8.031 3.838 2.791 1 97.31 106 ALA B O 1
ATOM 2078 N N . ILE B 1 107 ? -6.133 3.646 1.687 1 98.5 107 ILE B N 1
ATOM 2079 C CA . ILE B 1 107 ? -5.312 3.482 2.883 1 98.5 107 ILE B CA 1
ATOM 2080 C C . ILE B 1 107 ? -5.383 4.746 3.734 1 98.5 107 ILE B C 1
ATOM 2082 O O . ILE B 1 107 ? -5.609 4.68 4.945 1 98.5 107 ILE B O 1
ATOM 2086 N N . TYR B 1 108 ? -5.238 5.828 3.154 1 98.56 108 TYR B N 1
ATOM 2087 C CA . TYR B 1 108 ? -5.285 7.07 3.916 1 98.56 108 TYR B CA 1
ATOM 2088 C C . TYR B 1 108 ? -6.711 7.387 4.352 1 98.56 108 TYR B C 1
ATOM 2090 O O . TYR B 1 108 ? -6.938 7.855 5.473 1 98.56 108 TYR B O 1
ATOM 2098 N N . ALA B 1 109 ? -7.684 7.156 3.494 1 98.12 109 ALA B N 1
ATOM 2099 C CA . ALA B 1 109 ? -9.078 7.414 3.844 1 98.12 109 ALA B CA 1
ATOM 2100 C C . ALA B 1 109 ? -9.516 6.555 5.027 1 98.12 109 ALA B C 1
ATOM 2102 O O . ALA B 1 109 ? -10.156 7.047 5.957 1 98.12 109 ALA B O 1
ATOM 2103 N N . VAL B 1 110 ? -9.133 5.309 4.988 1 98.19 110 VAL B N 1
ATOM 2104 C CA . VAL B 1 110 ? -9.547 4.422 6.07 1 98.19 110 VAL B CA 1
ATOM 2105 C C . VAL B 1 110 ? -8.82 4.801 7.359 1 98.19 110 VAL B C 1
ATOM 2107 O O . VAL B 1 110 ? -9.383 4.691 8.453 1 98.19 110 VAL B O 1
ATOM 2110 N N . THR B 1 111 ? -7.594 5.234 7.262 1 98.5 111 THR B N 1
ATOM 2111 C CA . THR B 1 111 ? -6.883 5.727 8.438 1 98.5 111 THR B CA 1
ATOM 2112 C C . THR B 1 111 ? -7.641 6.879 9.086 1 98.5 111 THR B C 1
ATOM 2114 O O . THR B 1 111 ? -7.844 6.891 10.297 1 98.5 111 THR B O 1
ATOM 2117 N N . ALA B 1 112 ? -8.047 7.836 8.266 1 97.81 112 ALA B N 1
ATOM 2118 C CA . ALA B 1 112 ? -8.828 8.953 8.773 1 97.81 112 ALA B CA 1
ATOM 2119 C C . ALA B 1 112 ? -10.141 8.477 9.383 1 97.81 112 ALA B C 1
ATOM 2121 O O . ALA B 1 112 ? -10.516 8.883 10.484 1 97.81 112 ALA B O 1
ATOM 2122 N N . ARG B 1 113 ? -10.766 7.574 8.727 1 96.94 113 ARG B N 1
ATOM 2123 C CA . ARG B 1 113 ? -12.055 7.066 9.18 1 96.94 113 ARG B CA 1
ATOM 2124 C C . ARG B 1 113 ? -11.922 6.32 10.5 1 96.94 113 ARG B C 1
ATOM 2126 O O . ARG B 1 113 ? -12.672 6.574 11.445 1 96.94 113 ARG B O 1
ATOM 2133 N N . LEU B 1 114 ? -10.977 5.434 10.617 1 97.5 114 LEU B N 1
ATOM 2134 C CA . LEU B 1 114 ? -10.82 4.594 11.805 1 97.5 114 LEU B CA 1
ATOM 2135 C C . LEU B 1 114 ? -10.367 5.418 13 1 97.5 114 LEU B C 1
ATOM 2137 O O . LEU B 1 114 ? -10.703 5.102 14.141 1 97.5 114 LEU B O 1
ATOM 2141 N N . SER B 1 115 ? -9.594 6.465 12.742 1 96.5 115 SER B N 1
ATOM 2142 C CA . SER B 1 115 ? -9.086 7.305 13.82 1 96.5 115 SER B CA 1
ATOM 2143 C C . SER B 1 115 ? -10.117 8.359 14.234 1 96.5 115 SER B C 1
ATOM 2145 O O . SER B 1 115 ? -9.984 8.969 15.289 1 96.5 115 SER B O 1
ATOM 2147 N N . GLY B 1 116 ? -11.078 8.586 13.359 1 95.62 116 GLY B N 1
ATOM 2148 C CA . GLY B 1 116 ? -12.062 9.617 13.625 1 95.62 116 GLY B CA 1
ATOM 2149 C C . GLY B 1 116 ? -11.57 11.016 13.312 1 95.62 116 GLY B C 1
ATOM 2150 O O . GLY B 1 116 ? -12.016 11.992 13.914 1 95.62 116 GLY B O 1
ATOM 2151 N N . GLY B 1 117 ? -10.625 11.117 12.422 1 96.12 117 GLY B N 1
ATOM 2152 C CA . GLY B 1 117 ? -10.055 12.406 12.062 1 96.12 117 GLY B CA 1
ATOM 2153 C C . GLY B 1 117 ? -10.344 12.812 10.633 1 96.12 117 GLY B C 1
ATOM 2154 O O . GLY B 1 117 ? -11.195 12.219 9.969 1 96.12 117 GLY B O 1
ATOM 2155 N N . VAL B 1 118 ? -9.672 13.891 10.219 1 96.62 118 VAL B N 1
ATOM 2156 C CA . VAL B 1 118 ? -9.781 14.367 8.844 1 96.62 118 VAL B CA 1
ATOM 2157 C C . VAL B 1 118 ? -8.477 14.086 8.094 1 96.62 118 VAL B C 1
ATOM 2159 O O . VAL B 1 118 ? -7.426 13.898 8.711 1 96.62 118 VAL B O 1
ATOM 2162 N N . LEU B 1 119 ? -8.617 14.016 6.781 1 97.94 119 LEU B N 1
ATOM 2163 C CA . LEU B 1 119 ? -7.469 13.766 5.918 1 97.94 119 LEU B CA 1
ATOM 2164 C C . LEU B 1 119 ? -6.949 15.062 5.309 1 97.94 119 LEU B C 1
ATOM 2166 O O . LEU B 1 119 ? -7.73 15.859 4.789 1 97.94 119 LEU B O 1
ATOM 2170 N N . VAL B 1 120 ? -5.648 15.305 5.457 1 97.56 120 VAL B N 1
ATOM 2171 C CA . VAL B 1 120 ? -5 16.453 4.836 1 97.56 120 VAL B CA 1
ATOM 2172 C C . VAL B 1 120 ? -4.043 15.984 3.744 1 97.56 120 VAL B C 1
ATOM 2174 O O . VAL B 1 120 ? -3.201 15.109 3.982 1 97.56 120 VAL B O 1
ATOM 2177 N N . SER B 1 121 ? -4.211 16.5 2.564 1 98.19 121 SER B N 1
ATOM 2178 C CA . SER B 1 121 ? -3.418 16.078 1.413 1 98.19 121 SER B CA 1
ATOM 2179 C C . SER B 1 121 ? -3.184 17.25 0.459 1 98.19 121 SER B C 1
ATOM 2181 O O . SER B 1 121 ? -3.922 18.234 0.483 1 98.19 121 SER B O 1
ATOM 2183 N N . LEU B 1 122 ? -2.115 17.156 -0.328 1 97.56 122 LEU B N 1
ATOM 2184 C CA . LEU B 1 122 ? -1.857 18.125 -1.389 1 97.56 122 LEU B CA 1
ATOM 2185 C C . LEU B 1 122 ? -2.133 17.516 -2.76 1 97.56 122 LEU B C 1
ATOM 2187 O O . LEU B 1 122 ? -1.978 18.172 -3.783 1 97.56 122 LEU B O 1
ATOM 2191 N N . ASP B 1 123 ? -2.551 16.266 -2.812 1 97.25 123 ASP B N 1
ATOM 2192 C CA . ASP B 1 123 ? -2.889 15.609 -4.07 1 97.25 123 ASP B CA 1
ATOM 2193 C C . ASP B 1 123 ? -4.332 15.906 -4.477 1 97.25 123 ASP B C 1
ATOM 2195 O O . ASP B 1 123 ? -5.27 15.32 -3.932 1 97.25 123 ASP B O 1
ATOM 2199 N N . PRO B 1 124 ? -4.539 16.766 -5.504 1 97.19 124 PRO B N 1
ATOM 2200 C CA . PRO B 1 124 ? -5.902 17.141 -5.879 1 97.19 124 PRO B CA 1
ATOM 2201 C C . PRO B 1 124 ? -6.738 15.953 -6.352 1 97.19 124 PRO B C 1
ATOM 2203 O O . PRO B 1 124 ? -7.949 15.922 -6.121 1 97.19 124 PRO B O 1
ATOM 2206 N N . ALA B 1 125 ? -6.117 15.016 -6.996 1 96.5 125 ALA B N 1
ATOM 2207 C CA . ALA B 1 125 ? -6.844 13.836 -7.465 1 96.5 125 ALA B CA 1
ATOM 2208 C C . ALA B 1 125 ? -7.352 13.008 -6.289 1 96.5 125 ALA B C 1
ATOM 2210 O O . ALA B 1 125 ? -8.484 12.516 -6.309 1 96.5 125 ALA B O 1
ATOM 2211 N N . MET B 1 126 ? -6.504 12.898 -5.293 1 96.44 126 MET B N 1
ATOM 2212 C CA . MET B 1 126 ? -6.926 12.164 -4.102 1 96.44 126 MET B CA 1
ATOM 2213 C C . MET B 1 126 ? -8.07 12.883 -3.395 1 96.44 126 MET B C 1
ATOM 2215 O O . MET B 1 126 ? -9.039 12.25 -2.967 1 96.44 126 MET B O 1
ATOM 2219 N N . LEU B 1 127 ? -7.949 14.164 -3.246 1 96.56 127 LEU B N 1
ATOM 2220 C CA . LEU B 1 127 ? -8.984 14.945 -2.58 1 96.56 127 LEU B CA 1
ATOM 2221 C C . LEU B 1 127 ? -10.336 14.75 -3.264 1 96.56 127 LEU B C 1
ATOM 2223 O O . LEU B 1 127 ? -11.359 14.625 -2.594 1 96.56 127 LEU B O 1
ATOM 2227 N N . GLU B 1 128 ? -10.32 14.711 -4.512 1 96.19 128 GLU B N 1
ATOM 2228 C CA . GLU B 1 128 ? -11.539 14.508 -5.285 1 96.19 128 GLU B CA 1
ATOM 2229 C C . GLU B 1 128 ? -12.102 13.102 -5.082 1 96.19 128 GLU B C 1
ATOM 2231 O O . GLU B 1 128 ? -13.297 12.938 -4.859 1 96.19 128 GLU B O 1
ATOM 2236 N N . ARG B 1 129 ? -11.297 12.117 -5.09 1 95.5 129 ARG B N 1
ATOM 2237 C CA . ARG B 1 129 ? -11.727 10.727 -5.02 1 95.5 129 ARG B CA 1
ATOM 2238 C C . ARG B 1 129 ? -12.242 10.383 -3.625 1 95.5 129 ARG B C 1
ATOM 2240 O O . ARG B 1 129 ? -13.203 9.625 -3.48 1 95.5 129 ARG B O 1
ATOM 2247 N N . VAL B 1 130 ? -11.594 10.93 -2.611 1 96.56 130 VAL B N 1
ATOM 2248 C CA . VAL B 1 130 ? -11.852 10.477 -1.248 1 96.56 130 VAL B CA 1
ATOM 2249 C C . VAL B 1 130 ? -12.875 11.391 -0.584 1 96.56 130 VAL B C 1
ATOM 2251 O O . VAL B 1 130 ? -13.453 11.039 0.448 1 96.56 130 VAL B O 1
ATOM 2254 N N . GLY B 1 131 ? -13.203 12.5 -1.2 1 94.06 131 GLY B N 1
ATOM 2255 C CA . GLY B 1 131 ? -13.992 13.547 -0.575 1 94.06 131 GLY B CA 1
ATOM 2256 C C . GLY B 1 131 ? -15.391 13.102 -0.209 1 94.06 131 GLY B C 1
ATOM 2257 O O . GLY B 1 131 ? -16.016 13.664 0.695 1 94.06 131 GLY B O 1
ATOM 2258 N N . SER B 1 132 ? -15.953 12.164 -0.816 1 92.75 132 SER B N 1
ATOM 2259 C CA . SER B 1 132 ? -17.297 11.672 -0.515 1 92.75 132 SER B CA 1
ATOM 2260 C C . SER B 1 132 ? -17.266 10.633 0.603 1 92.75 132 SER B C 1
ATOM 2262 O O . SER B 1 132 ? -18.312 10.25 1.127 1 92.75 132 SER B O 1
ATOM 2264 N N . HIS B 1 133 ? -16.062 10.266 1.041 1 93.19 133 HIS B N 1
ATOM 2265 C CA . HIS B 1 133 ? -15.938 9.164 1.988 1 93.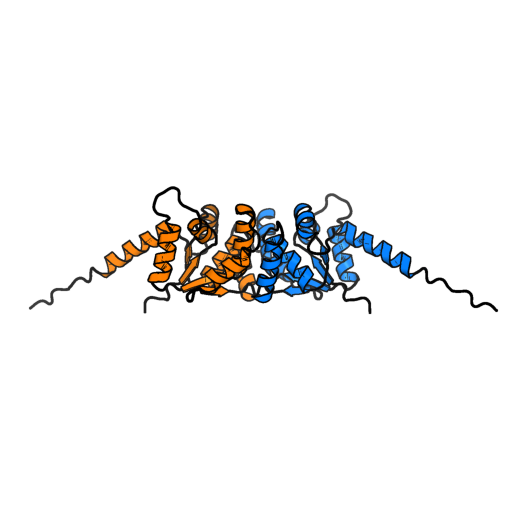19 133 HIS B CA 1
ATOM 2266 C C . HIS B 1 133 ? -15.453 9.656 3.348 1 93.19 133 HIS B C 1
ATOM 2268 O O . HIS B 1 133 ? -15.773 9.062 4.379 1 93.19 133 HIS B O 1
ATOM 2274 N N . VAL B 1 134 ? -14.633 10.68 3.322 1 95.56 134 VAL B N 1
ATOM 2275 C CA . VAL B 1 134 ? -14.086 11.281 4.531 1 95.56 134 VAL B CA 1
ATOM 2276 C C . VAL B 1 134 ? -13.906 12.789 4.328 1 95.56 134 VAL B C 1
ATOM 2278 O O . VAL B 1 134 ? -13.852 13.258 3.191 1 95.56 134 VAL B O 1
ATOM 2281 N N . SER B 1 135 ? -13.852 13.531 5.445 1 96.19 135 SER B N 1
ATOM 2282 C CA . SER B 1 135 ? -13.531 14.953 5.359 1 96.19 135 SER B CA 1
ATOM 2283 C C . SER B 1 135 ? -12.078 15.164 4.961 1 96.19 135 SER B C 1
ATOM 2285 O O . SER B 1 135 ? -11.172 14.562 5.543 1 96.19 135 SER B O 1
ATOM 2287 N N . VAL B 1 136 ? -11.898 15.984 3.926 1 97.19 136 VAL B N 1
ATOM 2288 C CA . VAL B 1 136 ? -10.547 16.172 3.408 1 97.19 136 VAL B CA 1
ATOM 2289 C C . VAL B 1 136 ? -10.25 17.672 3.283 1 97.19 136 VAL B C 1
ATOM 2291 O O . VAL B 1 136 ? -11.148 18.469 3.006 1 97.19 136 VAL B O 1
ATOM 2294 N N . PHE B 1 137 ? -8.938 18.031 3.465 1 97.31 137 PHE B N 1
ATOM 2295 C CA . PHE B 1 137 ? -8.469 19.406 3.352 1 97.31 137 PHE B CA 1
ATOM 2296 C C . PHE B 1 137 ? -7.074 19.453 2.744 1 97.31 137 PHE B C 1
ATOM 2298 O O . PHE B 1 137 ? -6.316 18.484 2.826 1 97.31 137 PHE B O 1
ATOM 2305 N N . THR B 1 138 ? -6.824 20.609 2.141 1 97.69 138 THR B N 1
ATOM 2306 C CA . THR B 1 138 ? -5.426 20.984 1.948 1 97.69 138 THR B CA 1
ATOM 2307 C C . THR B 1 138 ? -4.859 21.625 3.211 1 97.69 138 THR B C 1
ATOM 2309 O O . THR B 1 138 ? -5.613 22.047 4.09 1 97.69 138 THR B O 1
ATOM 2312 N N . PRO B 1 139 ? -3.523 21.656 3.301 1 96.31 139 PRO B N 1
ATOM 2313 C CA . PRO B 1 139 ? -2.959 22.391 4.438 1 96.31 139 PRO B CA 1
ATOM 2314 C C . PRO B 1 139 ? -3.504 23.812 4.551 1 96.31 139 PRO B C 1
ATOM 2316 O O . PRO B 1 139 ? -3.902 24.25 5.637 1 96.31 139 PRO B O 1
ATOM 2319 N N . ALA B 1 140 ? -3.607 24.5 3.465 1 94.75 140 ALA B N 1
ATOM 2320 C CA . ALA B 1 140 ? -4.082 25.875 3.441 1 94.75 140 ALA B CA 1
ATOM 2321 C C . ALA B 1 140 ? -5.535 25.969 3.904 1 94.75 140 ALA B C 1
ATOM 2323 O O . ALA B 1 140 ? -5.879 26.812 4.73 1 94.75 140 ALA B O 1
ATOM 2324 N N . SER B 1 141 ? -6.336 25.078 3.406 1 94.56 141 SER B N 1
ATOM 2325 C CA . SER B 1 141 ? -7.75 25.141 3.754 1 94.56 141 SER B CA 1
ATOM 2326 C C . SER B 1 141 ? -7.984 24.688 5.195 1 94.56 141 SER B C 1
ATOM 2328 O O . SER B 1 141 ? -8.93 25.156 5.844 1 94.56 141 SER B O 1
ATOM 2330 N N . PHE B 1 142 ? -7.195 23.812 5.68 1 93.56 142 PHE B N 1
ATOM 2331 C CA . PHE B 1 142 ? -7.309 23.391 7.066 1 93.56 142 PHE B CA 1
ATOM 2332 C C . PHE B 1 142 ? -6.992 24.531 8.016 1 93.56 142 PHE B C 1
ATOM 2334 O O . PHE B 1 142 ? -7.715 24.766 8.992 1 93.56 142 PHE B O 1
ATOM 2341 N N . ILE B 1 143 ? -5.922 25.266 7.754 1 88.44 143 ILE B N 1
ATOM 2342 C CA . ILE B 1 143 ? -5.496 26.406 8.562 1 88.44 143 ILE B CA 1
ATOM 2343 C C . ILE B 1 143 ? -6.57 27.484 8.523 1 88.44 143 ILE B C 1
ATOM 2345 O O . ILE B 1 143 ? -6.891 28.094 9.547 1 88.44 143 ILE B O 1
ATOM 2349 N N . GLY B 1 144 ? -7.113 27.703 7.352 1 81.81 144 GLY B N 1
ATOM 2350 C CA . GLY B 1 144 ? -8.133 28.719 7.184 1 81.81 144 GLY B CA 1
ATOM 2351 C C . GLY B 1 144 ? -9.43 28.406 7.91 1 81.81 144 GLY B C 1
ATOM 2352 O O . GLY B 1 144 ? -10.125 29.297 8.375 1 81.81 144 GLY B O 1
ATOM 2353 N N . GLN B 1 145 ? -9.914 27.203 7.906 1 71.44 145 GLN B N 1
ATOM 2354 C CA . GLN B 1 145 ? -11.141 26.781 8.578 1 71.44 145 GLN B CA 1
ATOM 2355 C C . GLN B 1 145 ? -11.062 27.047 10.078 1 71.44 145 GLN B C 1
ATOM 2357 O O . GLN B 1 145 ? -12.062 27.406 10.703 1 71.44 145 GLN B O 1
ATOM 2362 N N . LYS B 1 146 ? -10.07 26.969 10.672 1 64.06 146 LYS B N 1
ATOM 2363 C CA . LYS B 1 146 ? -9.906 27.156 12.109 1 64.06 146 LYS B CA 1
ATOM 2364 C C . LYS B 1 146 ? -10.008 28.641 12.492 1 64.06 146 LYS B C 1
ATOM 2366 O O . LYS B 1 146 ? -10.484 28.969 13.578 1 64.06 146 LYS B O 1
ATOM 2371 N N . THR B 1 147 ? -9.602 29.359 11.586 1 54.16 147 THR B N 1
ATOM 2372 C CA . THR B 1 147 ? -9.672 30.781 11.867 1 54.16 147 THR B CA 1
ATOM 2373 C C . THR B 1 147 ? -11.117 31.266 11.859 1 54.16 147 THR B C 1
ATOM 2375 O O . THR B 1 147 ? -11.484 32.156 12.617 1 54.16 147 THR B O 1
ATOM 2378 N N . SER B 1 148 ? -11.93 30.547 11.148 1 52.84 148 SER B N 1
ATOM 2379 C CA . SER B 1 148 ? -13.32 30.984 11.055 1 52.84 148 SER B CA 1
ATOM 2380 C C . SER B 1 148 ? -14.141 30.469 12.234 1 52.84 148 SER B C 1
ATOM 2382 O O . SER B 1 148 ? -15.078 31.141 12.68 1 52.84 148 SER B O 1
ATOM 2384 N N . THR B 1 149 ? -13.914 29.328 12.727 1 51.25 149 THR B N 1
ATOM 2385 C CA . THR B 1 149 ? -14.703 28.766 13.812 1 51.25 149 THR B CA 1
ATOM 2386 C C . THR B 1 149 ? -14.367 29.438 15.141 1 51.25 149 THR B C 1
ATOM 2388 O O . THR B 1 149 ? -15.234 29.578 16.016 1 51.25 149 THR B O 1
ATOM 2391 N N . THR B 1 150 ? -13.195 29.812 15.328 1 47.06 150 THR B N 1
ATOM 2392 C CA . THR B 1 150 ? -12.82 30.484 16.562 1 47.06 150 THR B CA 1
ATOM 2393 C C . THR B 1 150 ? -13.516 31.844 16.672 1 47.06 150 THR B C 1
ATOM 2395 O O . THR B 1 150 ? -13.805 32.312 17.766 1 47.06 150 THR B O 1
ATOM 2398 N N . ALA B 1 151 ? -14 32.562 15.539 1 51.09 151 ALA B N 1
ATOM 2399 C CA . ALA B 1 151 ? -14.648 33.875 15.602 1 51.09 151 ALA B CA 1
ATOM 2400 C C . ALA B 1 151 ? -16.078 33.75 16.125 1 51.09 151 ALA B C 1
ATOM 2402 O O . ALA B 1 151 ? -16.562 34.625 16.828 1 51.09 151 ALA B O 1
ATOM 2403 N N . GLU B 1 152 ? -16.719 32.625 15.82 1 47 152 GLU B N 1
ATOM 2404 C CA . GLU B 1 152 ? -18.125 32.531 16.172 1 47 152 GLU B CA 1
ATOM 2405 C C . GLU B 1 152 ? -18.312 32.25 17.672 1 47 152 GLU B C 1
ATOM 2407 O O . GLU B 1 152 ? -19.297 32.688 18.266 1 47 152 GLU B O 1
ATOM 2412 N N . ASP B 1 153 ? -17.359 31.547 18.219 1 47.06 153 ASP B N 1
ATOM 2413 C CA . ASP B 1 153 ? -17.594 31.141 19.594 1 47.06 153 ASP B CA 1
ATOM 2414 C C . ASP B 1 153 ? -17.406 32.312 20.547 1 47.06 153 ASP B C 1
ATOM 2416 O O . ASP B 1 153 ? -17.75 32.219 21.734 1 47.06 153 ASP B O 1
ATOM 2420 N N . THR B 1 154 ? -16.766 33.312 20 1 45.53 154 THR B N 1
ATOM 2421 C CA . THR B 1 154 ? -16.453 34.375 20.953 1 45.53 154 THR B CA 1
ATOM 2422 C C . THR B 1 154 ? -17.625 35.344 21.078 1 45.53 154 THR B C 1
ATOM 2424 O O . THR B 1 154 ? -17.578 36.281 21.891 1 45.53 154 THR B O 1
ATOM 2427 N N . GLU B 1 155 ? -18.594 35.219 20.125 1 43.91 155 GLU B N 1
ATOM 2428 C CA . GLU B 1 155 ? -19.672 36.188 20.297 1 43.91 155 GLU B CA 1
ATOM 2429 C C . GLU B 1 155 ? -20.703 35.719 21.312 1 43.91 155 GLU B C 1
ATOM 2431 O O . GLU B 1 155 ? -21.594 34.938 21 1 43.91 155 GLU B O 1
ATOM 2436 N N . ASN B 1 156 ? -20.281 35.25 22.469 1 44.22 156 ASN B N 1
ATOM 2437 C CA . ASN B 1 156 ? -21.234 35.062 23.562 1 44.22 156 ASN B CA 1
ATOM 2438 C C . ASN B 1 156 ? -22.062 36.312 23.828 1 44.22 156 ASN B C 1
ATOM 2440 O O . ASN B 1 156 ? -21.516 37.375 24.172 1 44.22 156 ASN B O 1
ATOM 2444 N N . PRO B 1 157 ? -23.344 36.406 23.281 1 43.91 157 PRO B N 1
ATOM 2445 C CA . PRO B 1 157 ? -24.219 37.531 23.578 1 43.91 157 PRO B CA 1
ATOM 2446 C C . PRO B 1 157 ? -24.359 37.781 25.062 1 43.91 157 PRO B C 1
ATOM 2448 O O . PRO B 1 157 ? -24.625 36.875 25.844 1 43.91 157 PRO B O 1
ATOM 2451 N N . SER B 1 158 ? -23.484 38.5 25.688 1 41.62 158 SER B N 1
ATOM 2452 C CA . SER B 1 158 ? -23.703 39.031 27.047 1 41.62 158 SER B CA 1
ATOM 2453 C C . SER B 1 158 ? -25.125 39.562 27.203 1 41.62 158 SER B C 1
ATOM 2455 O O . SER B 1 158 ? -25.5 40.531 26.578 1 41.62 158 SER B O 1
ATOM 2457 N N . GLY B 1 159 ? -26.141 38.625 27.188 1 39.78 159 GLY B N 1
ATOM 2458 C CA . GLY B 1 159 ? -27.5 38.969 27.562 1 39.78 159 GLY B CA 1
ATOM 2459 C C . GLY B 1 159 ? -27.578 39.875 28.797 1 39.78 159 GLY B C 1
ATOM 2460 O O . GLY B 1 159 ? -27 39.531 29.844 1 39.78 159 GLY B O 1
ATOM 2461 N N . ASP B 1 160 ? -27.719 41.125 28.609 1 40.88 160 ASP B N 1
ATOM 2462 C CA . ASP B 1 160 ? -28.016 42.219 29.547 1 40.88 160 ASP B CA 1
ATOM 2463 C C . ASP B 1 160 ? -29.156 41.812 30.469 1 40.88 160 ASP B C 1
ATOM 2465 O O . ASP B 1 160 ? -30.25 41.469 30.016 1 40.88 160 ASP B O 1
ATOM 2469 N N . LEU B 1 161 ? -28.906 41.188 31.641 1 39.25 161 LEU B N 1
ATOM 2470 C CA . LEU B 1 161 ? -29.891 41.031 32.688 1 39.25 161 LEU B CA 1
ATOM 2471 C C . LEU B 1 161 ? -30.641 42.312 32.969 1 39.25 161 LEU B C 1
ATOM 2473 O O . LEU B 1 161 ? -30.016 43.375 33.062 1 39.25 161 LEU B O 1
ATOM 2477 N N . PRO B 1 162 ? -31.906 42.406 32.594 1 42.16 162 PRO B N 1
ATOM 2478 C CA . PRO B 1 162 ? -32.688 43.562 33 1 42.16 162 PRO B CA 1
ATOM 2479 C C . PRO B 1 162 ? -32.562 43.875 34.469 1 42.16 162 PRO B C 1
ATOM 2481 O O . PRO B 1 162 ? -32.344 42.969 35.281 1 42.16 162 PRO B O 1
ATOM 2484 N N . GLN B 1 163 ? -32.156 45.125 34.906 1 31.17 163 GLN B N 1
ATOM 2485 C CA . GLN B 1 163 ? -32.375 45.594 36.281 1 31.17 163 GLN B CA 1
ATOM 2486 C C . GLN B 1 163 ? -33.875 45.656 36.594 1 31.17 163 GLN B C 1
ATOM 2488 O O . GLN B 1 163 ? -34.688 46.094 35.781 1 31.17 163 GLN B O 1
#

Sequence (326 aa):
MIGARKLTIDASVYLAALEKGEGGVNEARVFLRQVLSEGYEVYLPRLFLLELIVTLRAMLNVKSVYSTLARQWAIADNVRWLDADSQFTRAACELADQGDLRVSDAIYAVTARLSGGVLVSLDPAMLERVGSHVSVFTPASFIGQKTSTTAEDTENPSGDLPQMIGARKLTIDASVYLAALEKGEGGVNEARVFLRQVLSEGYEVYLPRLFLLELIVTLRAMLNVKSVYSTLARQWAIADNVRWLDADSQFTRAACELADQGDLRVSDAIYAVTARLSGGVLVSLDPAMLERVGSHVSVFTPASFIGQKTSTTAEDTENPSGDLPQ

Foldseek 3Di:
DPPQAEEEEALQLVVQLPDDDPDDDRLSVVLVVCCLVVLHAYEYEPCRLVVNQVVCCVVVVDPPVSVVVCVVPVPDPRYDYDYCDPVLVVQLVVLVVVWVDDSSLSNRLSRCVVVVHEYEYPDPVSCVGSVVPGHYYYSVVVVVVVVVVVVVVPPPPPPDDDD/DPPQAEEEEALQLVVQLPDDDPDDDRLSVVLVVCCLVVLHAYEYEPCSLVVNVVVCCVVPVDPPVSVVCCVVPVPRPRYDYDYCDPVLVVQLVVLVVVWVDDSSLSNRLSRCVVVVHEYEYPDPVSCVGSVVPGHYYHSVVVVVVVVVVVVVVPPPPPPDDDD

pLDDT: mean 82.66, std 18.55, range [28.94, 98.56]